Protein AF-A0A847AUP1-F1 (afdb_monomer_lite)

Sequence (184 aa):
MKNIIKKLAAFGLCAVLTINMNVVAYANILDDIIDDTTIIDNTEDVDNTENPDSSEDVNNTESNETNVDDNNVKAEAIVFSDIDDHWAKDWIKDAVNLGFVSGYEGGTFKPDNTITRAEFSTMLNKAMQIDISEKLNFSDVRESDWFYKEIQKSVAAGFFSGYENNTFRPNNPIKREEVSKVVA

Structure (mmCIF, N/CA/C/O backbone):
data_AF-A0A847AUP1-F1
#
_entry.id   AF-A0A847AUP1-F1
#
loop_
_atom_site.group_PDB
_atom_site.id
_atom_site.type_symbol
_atom_site.label_atom_id
_atom_site.label_alt_id
_atom_site.label_comp_id
_atom_site.label_asym_id
_atom_site.label_entity_id
_atom_site.label_seq_id
_atom_site.pdbx_PDB_ins_code
_atom_site.Cartn_x
_atom_site.Cartn_y
_atom_site.Cartn_z
_atom_site.occupancy
_atom_site.B_iso_or_equiv
_atom_site.auth_seq_id
_atom_site.auth_comp_id
_atom_site.auth_asym_id
_atom_site.auth_atom_id
_atom_site.pdbx_PDB_model_num
ATOM 1 N N . MET A 1 1 ? 27.244 8.321 27.895 1.00 48.50 1 MET A N 1
ATOM 2 C CA . MET A 1 1 ? 25.883 7.727 27.881 1.00 48.50 1 MET A CA 1
ATOM 3 C C . MET A 1 1 ? 25.097 7.936 26.578 1.00 48.50 1 MET A C 1
ATOM 5 O O . MET A 1 1 ? 24.381 7.024 26.200 1.00 48.50 1 MET A O 1
ATOM 9 N N . LYS A 1 2 ? 25.257 9.041 25.827 1.00 48.84 2 LYS A N 1
ATOM 10 C CA . LYS A 1 2 ? 24.507 9.285 24.568 1.00 48.84 2 LYS A CA 1
ATOM 11 C C . LYS A 1 2 ? 24.874 8.388 23.361 1.00 48.84 2 LYS A C 1
ATOM 13 O O . LYS A 1 2 ? 24.127 8.357 22.392 1.00 48.84 2 LYS A O 1
ATOM 18 N N . ASN A 1 3 ? 25.970 7.625 23.428 1.00 41.06 3 ASN A N 1
ATOM 19 C CA . ASN A 1 3 ? 26.441 6.785 22.312 1.00 41.06 3 ASN A CA 1
ATOM 20 C C . ASN A 1 3 ? 26.055 5.298 22.431 1.00 41.06 3 ASN A C 1
ATOM 22 O O . ASN A 1 3 ? 26.195 4.561 21.464 1.00 41.06 3 ASN A O 1
ATOM 26 N N . ILE A 1 4 ? 25.551 4.858 23.590 1.00 47.00 4 ILE A N 1
ATOM 27 C CA . ILE A 1 4 ? 25.112 3.464 23.803 1.00 47.00 4 ILE A CA 1
ATOM 28 C C . ILE A 1 4 ? 23.664 3.284 23.322 1.00 47.00 4 ILE A C 1
ATOM 30 O O . ILE A 1 4 ? 23.335 2.272 22.716 1.00 47.00 4 ILE A O 1
ATOM 34 N N . ILE A 1 5 ? 22.835 4.324 23.458 1.00 48.72 5 ILE A N 1
ATOM 35 C CA . ILE A 1 5 ? 21.438 4.318 22.998 1.00 48.72 5 ILE A CA 1
ATOM 36 C C . ILE A 1 5 ? 21.352 4.339 21.458 1.00 48.72 5 ILE A C 1
ATOM 38 O O . ILE A 1 5 ? 20.501 3.668 20.887 1.00 48.72 5 ILE A O 1
ATOM 42 N N . LYS A 1 6 ? 22.294 4.997 20.761 1.00 43.00 6 LYS A N 1
ATOM 43 C CA . LYS A 1 6 ? 22.367 4.961 19.284 1.00 43.00 6 LYS A CA 1
ATOM 44 C C . LYS A 1 6 ? 22.759 3.590 18.720 1.00 43.00 6 LYS A C 1
ATOM 46 O O . LYS A 1 6 ? 22.351 3.259 17.615 1.00 43.00 6 LYS A O 1
ATOM 51 N N . LYS A 1 7 ? 23.523 2.785 19.468 1.00 42.22 7 LYS A N 1
ATOM 52 C CA . LYS A 1 7 ? 23.841 1.407 19.061 1.00 42.22 7 LYS A CA 1
ATOM 53 C C . LYS A 1 7 ? 22.664 0.459 19.295 1.00 42.22 7 LYS A C 1
ATOM 55 O O . LYS A 1 7 ? 22.497 -0.476 18.529 1.00 42.22 7 LYS A O 1
ATOM 60 N N . LEU A 1 8 ? 21.807 0.727 20.280 1.00 31.70 8 LEU A N 1
ATOM 61 C CA . LEU A 1 8 ? 20.658 -0.133 20.565 1.00 31.70 8 LEU A CA 1
ATOM 62 C C . LEU A 1 8 ? 19.554 -0.042 19.490 1.00 31.70 8 LEU A C 1
ATOM 64 O O . LEU A 1 8 ? 18.909 -1.046 19.215 1.00 31.70 8 LEU A O 1
ATOM 68 N N . ALA A 1 9 ? 19.411 1.101 18.806 1.00 41.84 9 ALA A N 1
ATOM 69 C CA . ALA A 1 9 ? 18.514 1.232 17.649 1.00 41.84 9 ALA A CA 1
ATOM 70 C C . ALA A 1 9 ? 19.020 0.467 16.405 1.00 41.84 9 ALA A C 1
ATOM 72 O O . ALA A 1 9 ? 18.236 -0.157 15.702 1.00 41.84 9 ALA A O 1
ATOM 73 N N . ALA A 1 10 ? 20.339 0.425 16.180 1.00 42.22 10 ALA A N 1
ATOM 74 C CA . ALA A 1 10 ? 20.930 -0.310 15.054 1.00 42.22 10 ALA A CA 1
ATOM 75 C C . ALA A 1 10 ? 20.939 -1.841 15.251 1.00 42.22 10 ALA A C 1
ATOM 77 O O . ALA A 1 10 ? 20.949 -2.586 14.276 1.00 42.22 10 ALA A O 1
ATOM 78 N N . PHE A 1 11 ? 20.920 -2.324 16.499 1.00 44.00 11 PHE A N 1
ATOM 79 C CA . PHE A 1 11 ? 20.853 -3.760 16.805 1.00 44.00 11 PHE A CA 1
ATOM 80 C C . PHE A 1 11 ? 19.417 -4.280 17.004 1.00 44.00 11 PHE A C 1
ATOM 82 O O . PHE A 1 11 ? 19.173 -5.464 16.779 1.00 44.00 11 PHE A O 1
ATOM 89 N N . GLY A 1 12 ? 18.457 -3.413 17.353 1.00 39.78 12 GLY A N 1
ATOM 90 C CA . GLY A 1 12 ? 17.038 -3.773 17.494 1.00 39.78 12 GLY A CA 1
ATOM 91 C C . GLY A 1 12 ? 16.326 -4.093 16.174 1.00 39.78 12 GLY A C 1
ATOM 92 O O . GLY A 1 12 ? 15.388 -4.881 16.178 1.00 39.78 12 GLY A O 1
ATOM 93 N N . LEU A 1 13 ? 16.806 -3.559 15.045 1.00 41.50 13 LEU A N 1
ATOM 94 C CA . LEU A 1 13 ? 16.273 -3.867 13.711 1.00 41.50 13 LEU A CA 1
ATOM 95 C C . LEU A 1 13 ? 16.888 -5.146 13.101 1.00 41.50 13 LEU A C 1
ATOM 97 O O . LEU A 1 13 ? 16.290 -5.773 12.236 1.00 41.50 13 LEU A O 1
ATOM 101 N N . CYS A 1 14 ? 18.066 -5.572 13.573 1.00 41.69 14 CYS A N 1
ATOM 102 C CA . CYS A 1 14 ? 18.800 -6.710 13.006 1.00 41.69 14 CYS A CA 1
ATOM 103 C C . CYS A 1 14 ? 18.406 -8.062 13.641 1.00 41.69 14 CYS A C 1
ATOM 105 O O . CYS A 1 14 ? 18.417 -9.096 12.978 1.00 41.69 14 CYS A O 1
ATOM 107 N N . ALA A 1 15 ? 17.999 -8.077 14.916 1.00 42.41 15 ALA A N 1
ATOM 108 C CA . ALA A 1 15 ? 17.675 -9.324 15.617 1.00 42.41 15 ALA A CA 1
ATOM 109 C C . ALA A 1 15 ? 16.272 -9.890 15.308 1.00 42.41 15 ALA A C 1
ATOM 111 O O . ALA A 1 15 ? 16.059 -11.087 15.468 1.00 42.41 15 ALA A O 1
ATOM 112 N N . VAL A 1 16 ? 15.323 -9.075 14.829 1.00 42.94 16 VAL A N 1
ATOM 113 C CA . VAL A 1 16 ? 13.968 -9.560 14.481 1.00 42.94 16 VAL A CA 1
ATOM 114 C C . VAL A 1 16 ? 13.960 -10.338 13.152 1.00 42.94 16 VAL A C 1
ATOM 116 O O . VAL A 1 16 ? 13.085 -11.165 12.929 1.00 42.94 16 VAL A O 1
ATOM 119 N N . LEU A 1 17 ? 14.994 -10.182 12.317 1.00 42.41 17 LEU A N 1
ATOM 120 C CA . LEU A 1 17 ? 15.158 -10.906 11.046 1.00 42.41 17 LEU A CA 1
ATOM 121 C C . LEU A 1 17 ? 15.840 -12.283 11.170 1.00 42.41 17 LEU A C 1
ATOM 123 O O . LEU A 1 17 ? 16.010 -12.963 10.163 1.00 42.41 17 LEU A O 1
ATOM 127 N N . THR A 1 18 ? 16.236 -12.732 12.369 1.00 43.97 18 THR A N 1
ATOM 128 C CA . THR A 1 18 ? 16.977 -14.006 12.533 1.00 43.97 18 THR A CA 1
ATOM 129 C C . THR A 1 18 ? 16.173 -15.160 13.125 1.00 43.97 18 THR A C 1
ATOM 131 O O . THR A 1 18 ? 16.723 -16.240 13.328 1.00 43.97 18 THR A O 1
ATOM 134 N N . ILE A 1 19 ? 14.866 -15.003 13.343 1.00 56.44 19 ILE A N 1
ATOM 135 C CA . ILE A 1 19 ? 14.022 -16.095 13.844 1.00 56.44 19 ILE A CA 1
ATOM 136 C C . ILE A 1 19 ? 12.809 -16.252 12.930 1.00 56.44 19 ILE A C 1
ATOM 138 O O . ILE A 1 19 ? 11.725 -15.832 13.305 1.00 56.44 19 ILE A O 1
ATOM 142 N N . ASN A 1 20 ? 13.020 -16.789 11.718 1.00 54.03 20 ASN A N 1
ATOM 143 C CA . ASN A 1 20 ? 12.274 -17.946 11.174 1.00 54.03 20 ASN A CA 1
ATOM 144 C C . ASN A 1 20 ? 12.637 -18.322 9.713 1.00 54.03 20 ASN A C 1
ATOM 146 O O . ASN A 1 20 ? 11.784 -18.800 8.968 1.00 54.03 20 ASN A O 1
ATOM 150 N N . MET A 1 21 ? 13.880 -18.137 9.252 1.00 50.38 21 MET A N 1
ATOM 151 C CA . MET A 1 21 ? 14.281 -18.694 7.950 1.00 50.38 21 MET A CA 1
ATOM 152 C C . MET A 1 21 ? 14.788 -20.121 8.133 1.00 50.38 21 MET A C 1
ATOM 154 O O . MET A 1 21 ? 15.880 -20.369 8.640 1.00 50.38 21 MET A O 1
ATOM 158 N N . ASN A 1 22 ? 13.939 -21.064 7.733 1.00 48.75 22 ASN A N 1
ATOM 159 C CA . ASN A 1 22 ? 14.259 -22.470 7.560 1.00 48.75 22 ASN A CA 1
ATOM 160 C C . ASN A 1 22 ? 15.451 -22.603 6.590 1.00 48.75 22 ASN A C 1
ATOM 162 O O . ASN A 1 22 ? 15.297 -22.502 5.375 1.00 48.75 22 ASN A O 1
ATOM 166 N N . VAL A 1 23 ? 16.645 -22.814 7.148 1.00 49.25 23 VAL A N 1
ATOM 167 C CA . VAL A 1 23 ? 17.933 -22.937 6.435 1.00 49.25 23 VAL A CA 1
ATOM 168 C C . VAL A 1 23 ? 17.933 -24.057 5.382 1.00 49.25 23 VAL A C 1
ATOM 170 O O . VAL A 1 23 ? 18.755 -24.049 4.472 1.00 49.25 23 VAL A O 1
ATOM 173 N N . VAL A 1 24 ? 16.985 -24.994 5.438 1.00 48.25 24 VAL A N 1
ATOM 174 C CA . VAL A 1 24 ? 16.960 -26.166 4.551 1.00 48.25 24 VAL A CA 1
ATOM 175 C C . VAL A 1 24 ? 16.563 -25.818 3.106 1.00 48.25 24 VAL A C 1
ATOM 177 O O . VAL A 1 24 ? 16.945 -26.537 2.190 1.00 48.25 24 VAL A O 1
ATOM 180 N N . ALA A 1 25 ? 15.857 -24.706 2.861 1.00 49.97 25 ALA A N 1
ATOM 181 C CA . ALA A 1 25 ? 15.371 -24.379 1.513 1.00 49.97 25 ALA A CA 1
ATOM 182 C C . ALA A 1 25 ? 16.427 -23.726 0.596 1.00 49.97 25 ALA A C 1
ATOM 184 O O . ALA A 1 25 ? 16.334 -23.855 -0.619 1.00 49.97 25 ALA A O 1
ATOM 185 N N . TYR A 1 26 ? 17.442 -23.056 1.156 1.00 47.47 26 TYR A N 1
ATOM 186 C CA . TYR A 1 26 ? 18.455 -22.336 0.367 1.00 47.47 26 TYR A CA 1
ATOM 187 C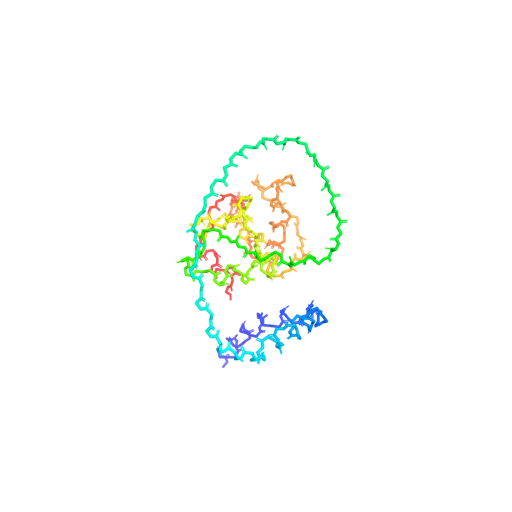 C . TYR A 1 26 ? 19.689 -23.176 0.011 1.00 47.47 26 TYR A C 1
ATOM 189 O O . TYR A 1 26 ? 20.436 -22.797 -0.887 1.00 47.47 26 TYR A O 1
ATOM 197 N N . ALA A 1 27 ? 19.911 -24.314 0.677 1.00 48.28 27 ALA A N 1
ATOM 198 C CA . ALA A 1 27 ? 21.069 -25.164 0.395 1.00 48.28 27 ALA A CA 1
ATOM 199 C C . ALA A 1 27 ? 20.963 -25.893 -0.960 1.00 48.28 27 ALA A C 1
ATOM 201 O O . ALA A 1 27 ? 21.980 -26.130 -1.596 1.00 48.28 27 ALA A O 1
ATOM 202 N N . ASN A 1 28 ? 19.750 -26.171 -1.448 1.00 52.19 28 ASN A N 1
ATOM 203 C CA . ASN A 1 28 ? 19.549 -27.009 -2.639 1.00 52.19 28 ASN A CA 1
ATOM 204 C C . ASN A 1 28 ? 19.533 -26.238 -3.971 1.00 52.19 28 ASN A C 1
ATOM 206 O O . ASN A 1 28 ? 19.200 -26.817 -4.995 1.00 52.19 28 ASN A O 1
ATOM 210 N N . ILE A 1 29 ? 19.846 -24.940 -3.967 1.00 52.03 29 ILE A N 1
ATOM 211 C CA . ILE A 1 29 ? 19.880 -24.112 -5.189 1.00 52.03 29 ILE A CA 1
ATOM 212 C C . ILE A 1 29 ? 21.324 -23.730 -5.563 1.00 52.03 29 ILE A C 1
ATOM 214 O O . ILE A 1 29 ? 21.580 -23.313 -6.688 1.00 52.03 29 ILE A O 1
ATOM 218 N N . LEU A 1 30 ? 22.291 -23.900 -4.652 1.00 41.59 30 LEU A N 1
ATOM 219 C CA . LEU A 1 30 ? 23.694 -23.570 -4.927 1.00 41.59 30 LEU A CA 1
ATOM 220 C C . LEU A 1 30 ? 24.501 -24.703 -5.575 1.00 41.59 30 LEU A C 1
ATOM 222 O O . LEU A 1 30 ? 25.507 -24.398 -6.212 1.00 41.59 30 LEU A O 1
ATOM 226 N N . ASP A 1 31 ? 24.073 -25.963 -5.465 1.00 48.62 31 ASP A N 1
ATOM 227 C CA . ASP A 1 31 ? 24.814 -27.086 -6.061 1.00 48.62 31 ASP A CA 1
ATOM 228 C C . ASP A 1 31 ? 24.597 -27.205 -7.587 1.00 48.62 31 ASP A C 1
ATOM 230 O O . ASP A 1 31 ? 25.465 -27.727 -8.280 1.00 48.62 31 ASP A O 1
ATOM 234 N N . ASP A 1 32 ? 23.519 -26.630 -8.138 1.00 48.66 32 ASP A N 1
ATOM 235 C CA . ASP A 1 32 ? 23.195 -26.693 -9.579 1.00 48.66 32 ASP A CA 1
ATOM 236 C C . ASP A 1 32 ? 23.861 -25.589 -10.432 1.00 48.66 32 ASP A C 1
ATOM 238 O O . ASP A 1 32 ? 23.741 -25.587 -11.656 1.00 48.66 32 ASP A O 1
ATOM 242 N N . ILE A 1 33 ? 24.566 -24.628 -9.821 1.00 44.78 33 ILE A N 1
ATOM 243 C CA . ILE A 1 33 ? 25.142 -23.463 -10.531 1.00 44.78 33 ILE A CA 1
ATOM 244 C C . ILE A 1 33 ? 26.645 -23.646 -10.851 1.00 44.78 33 ILE A C 1
ATOM 246 O O . ILE A 1 33 ? 27.217 -22.849 -11.593 1.00 44.78 33 ILE A O 1
ATOM 250 N N . ILE A 1 34 ? 27.305 -24.705 -10.358 1.00 40.06 34 ILE A N 1
ATOM 251 C CA . ILE A 1 34 ? 28.768 -24.902 -10.490 1.00 40.06 34 ILE A CA 1
ATOM 252 C C . ILE A 1 34 ? 29.146 -26.167 -11.292 1.00 40.06 34 ILE A C 1
ATOM 254 O O . ILE A 1 34 ? 30.148 -26.801 -10.978 1.00 40.06 34 ILE A O 1
ATOM 258 N N . ASP A 1 35 ? 28.406 -26.537 -12.346 1.00 44.34 35 ASP A N 1
ATOM 259 C CA . ASP A 1 35 ? 28.845 -27.631 -13.249 1.00 44.34 35 ASP A CA 1
ATOM 260 C C . ASP A 1 35 ? 28.967 -27.254 -14.741 1.00 44.34 35 ASP A C 1
ATOM 262 O O . ASP A 1 35 ? 29.441 -28.050 -15.544 1.00 44.34 35 ASP A O 1
ATOM 266 N N . ASP A 1 36 ? 28.662 -26.013 -15.143 1.00 49.97 36 ASP A N 1
ATOM 267 C CA . ASP A 1 36 ? 28.722 -25.609 -16.567 1.00 49.97 36 ASP A CA 1
ATOM 268 C C . ASP A 1 36 ? 30.011 -24.853 -16.956 1.00 49.97 36 ASP A C 1
ATOM 270 O O . ASP A 1 36 ? 30.015 -23.922 -17.759 1.00 49.97 36 ASP A O 1
ATOM 274 N N . THR A 1 37 ? 31.150 -25.213 -16.352 1.00 48.41 37 THR A N 1
ATOM 275 C CA . THR A 1 37 ? 32.470 -24.667 -16.741 1.00 48.41 37 THR A CA 1
ATOM 276 C C . THR A 1 37 ? 33.505 -25.755 -17.020 1.00 48.41 37 THR A C 1
ATOM 278 O O . THR A 1 37 ? 34.677 -25.628 -16.664 1.00 48.41 37 THR A O 1
ATOM 281 N N . THR A 1 38 ? 33.101 -26.813 -17.730 1.00 41.53 38 THR A N 1
ATOM 282 C CA . THR A 1 38 ? 34.051 -27.713 -18.399 1.00 41.53 38 THR A CA 1
ATOM 283 C C . THR A 1 38 ? 33.981 -27.566 -19.924 1.00 41.53 38 THR A C 1
ATOM 285 O O . THR A 1 38 ? 33.086 -28.032 -20.613 1.00 41.53 38 THR A O 1
ATOM 288 N N . ILE A 1 39 ? 34.978 -26.832 -20.415 1.00 40.59 39 ILE A N 1
ATOM 289 C CA . ILE A 1 39 ? 35.530 -26.737 -21.771 1.00 40.59 39 ILE A CA 1
ATOM 290 C C . ILE A 1 39 ? 35.180 -27.912 -22.716 1.00 40.59 39 ILE A C 1
ATOM 292 O O . ILE A 1 39 ? 35.598 -29.042 -22.474 1.00 40.59 39 ILE A O 1
ATOM 296 N N . ILE A 1 40 ? 34.605 -27.596 -23.884 1.00 42.62 40 ILE A N 1
ATOM 297 C CA . ILE A 1 40 ? 34.931 -28.270 -25.153 1.00 42.62 40 ILE A CA 1
ATOM 298 C C . ILE A 1 40 ? 35.362 -27.220 -26.184 1.00 42.62 40 ILE A C 1
ATOM 300 O O . ILE A 1 40 ? 34.554 -26.573 -26.844 1.00 42.62 40 ILE A O 1
ATOM 304 N N . ASP A 1 41 ? 36.678 -27.045 -26.269 1.00 44.66 41 ASP A N 1
ATOM 305 C CA . ASP A 1 41 ? 37.369 -26.551 -27.454 1.00 44.66 41 ASP A CA 1
ATOM 306 C C . ASP A 1 41 ? 37.273 -27.643 -28.526 1.00 44.66 41 ASP A C 1
ATOM 308 O O . ASP A 1 41 ? 37.627 -28.787 -28.249 1.00 44.66 41 ASP A O 1
ATOM 312 N N . ASN A 1 42 ? 36.740 -27.307 -29.700 1.00 42.94 42 ASN A N 1
ATOM 313 C CA . ASN A 1 42 ? 36.959 -28.034 -30.948 1.00 42.94 42 ASN A CA 1
ATOM 314 C C . ASN A 1 42 ? 36.671 -27.080 -32.110 1.00 42.94 42 ASN A C 1
ATOM 316 O O . ASN A 1 42 ? 35.539 -26.891 -32.555 1.00 42.94 42 ASN A O 1
ATOM 320 N N . THR A 1 43 ? 37.749 -26.460 -32.567 1.00 48.28 43 THR A N 1
ATOM 321 C CA . THR A 1 43 ? 37.892 -25.880 -33.896 1.00 48.28 43 THR A CA 1
ATOM 322 C C . THR A 1 43 ? 38.046 -27.015 -34.905 1.00 48.28 43 THR A C 1
ATOM 324 O O . THR A 1 43 ? 39.078 -27.668 -34.898 1.00 48.28 43 THR A O 1
ATOM 327 N N . GLU A 1 44 ? 37.069 -27.229 -35.789 1.00 45.03 44 GLU A N 1
ATOM 328 C CA . GLU A 1 44 ? 37.323 -27.817 -37.111 1.00 45.03 44 GLU A CA 1
ATOM 329 C C . GLU A 1 44 ? 36.391 -27.200 -38.160 1.00 45.03 44 GLU A C 1
ATOM 331 O O . GLU A 1 44 ? 35.174 -27.097 -37.991 1.00 45.03 44 GLU A O 1
ATOM 336 N N . ASP A 1 45 ? 37.032 -26.758 -39.235 1.00 47.28 45 ASP A N 1
ATOM 337 C CA . ASP A 1 45 ? 36.473 -26.189 -40.447 1.00 47.28 45 ASP A CA 1
ATOM 338 C C . ASP A 1 45 ? 35.591 -27.196 -41.199 1.00 47.28 45 ASP A C 1
ATOM 340 O O . ASP A 1 45 ? 36.055 -28.284 -41.537 1.00 47.28 45 ASP A O 1
ATOM 344 N N . VAL A 1 46 ? 34.373 -26.802 -41.585 1.00 50.69 46 VAL A N 1
ATOM 345 C CA . VAL A 1 46 ? 33.694 -27.387 -42.754 1.00 50.69 46 VAL A CA 1
ATOM 346 C C . VAL A 1 46 ? 32.971 -26.281 -43.519 1.00 50.69 46 VAL A C 1
ATOM 348 O O . VAL A 1 46 ? 31.877 -25.845 -43.167 1.00 50.69 46 VAL A O 1
ATOM 351 N N . ASP A 1 47 ? 33.631 -25.835 -44.584 1.00 45.41 47 ASP A N 1
ATOM 352 C CA . ASP A 1 47 ? 33.023 -25.175 -45.733 1.00 45.41 47 ASP A CA 1
ATOM 353 C C . ASP A 1 47 ? 32.029 -26.141 -46.393 1.00 45.41 47 ASP A C 1
ATOM 355 O O . ASP A 1 47 ? 32.388 -27.273 -46.724 1.00 45.41 47 ASP A O 1
ATOM 359 N N . ASN A 1 48 ? 30.781 -25.707 -46.566 1.00 45.91 48 ASN A N 1
ATOM 360 C CA . ASN A 1 48 ? 29.963 -26.198 -47.665 1.00 45.91 48 ASN A CA 1
ATOM 361 C C . ASN A 1 48 ? 28.832 -25.217 -47.981 1.00 45.91 48 ASN A C 1
ATOM 363 O O . ASN A 1 48 ? 27.773 -25.175 -47.351 1.00 45.91 48 ASN A O 1
ATOM 367 N N . THR A 1 49 ? 29.093 -24.429 -49.014 1.00 45.59 49 THR A N 1
ATOM 368 C CA . THR A 1 49 ? 28.098 -23.862 -49.914 1.00 45.59 49 THR A CA 1
ATOM 369 C C . THR A 1 49 ? 27.226 -24.960 -50.527 1.00 45.59 49 THR A C 1
ATOM 371 O O . THR A 1 49 ? 27.779 -25.900 -51.084 1.00 45.59 49 THR A O 1
ATOM 374 N N . GLU A 1 50 ? 25.899 -24.805 -50.490 1.00 42.09 50 GLU A N 1
ATOM 375 C CA . GLU A 1 50 ? 24.995 -24.953 -51.649 1.00 42.09 50 GLU A CA 1
ATOM 376 C C . GLU A 1 50 ? 23.515 -24.764 -51.244 1.00 42.09 50 GLU A C 1
ATOM 378 O O . GLU A 1 50 ? 22.956 -25.469 -50.412 1.00 42.09 50 GLU A O 1
ATOM 383 N N . ASN A 1 51 ? 22.887 -23.779 -51.881 1.00 41.00 51 ASN A N 1
ATOM 384 C CA . ASN A 1 51 ? 21.458 -23.672 -52.203 1.00 41.00 51 ASN A CA 1
ATOM 385 C C . ASN A 1 51 ? 21.451 -23.686 -53.755 1.00 41.00 51 ASN A C 1
ATOM 387 O O . ASN A 1 51 ? 22.386 -23.070 -54.288 1.00 41.00 51 ASN A O 1
ATOM 391 N N . PRO A 1 52 ? 20.496 -24.272 -54.523 1.00 49.75 52 PRO A N 1
ATOM 392 C CA . PRO A 1 52 ? 19.057 -24.038 -54.346 1.00 49.75 52 PRO A CA 1
ATOM 393 C C . PRO A 1 52 ? 18.056 -25.126 -54.819 1.00 49.75 52 PRO A C 1
ATOM 395 O O . PRO A 1 52 ? 18.395 -26.050 -55.547 1.00 49.75 52 PRO A O 1
ATOM 398 N N . ASP A 1 53 ? 16.781 -24.891 -54.477 1.00 34.66 53 ASP A N 1
ATOM 399 C CA . ASP A 1 53 ? 15.621 -24.842 -55.403 1.00 34.66 53 ASP A CA 1
ATOM 400 C C . ASP A 1 53 ? 14.415 -25.778 -55.131 1.00 34.66 53 ASP A C 1
ATOM 402 O O . ASP A 1 53 ? 14.549 -26.988 -54.968 1.00 34.66 53 ASP A O 1
ATOM 406 N N . SER A 1 54 ? 13.228 -25.159 -55.256 1.00 35.72 54 SER A N 1
ATOM 407 C CA . SER A 1 54 ? 11.874 -25.706 -55.491 1.00 35.72 54 SER A CA 1
ATOM 408 C C . SER A 1 54 ? 11.226 -26.552 -54.378 1.00 35.72 54 SER A C 1
ATOM 410 O O . SER A 1 54 ? 11.899 -27.292 -53.681 1.00 35.72 54 SER A O 1
ATOM 412 N N . SER A 1 55 ? 9.913 -26.593 -54.143 1.00 41.91 55 SER A N 1
ATOM 413 C CA . SER A 1 55 ? 8.715 -25.814 -54.487 1.00 41.91 55 SER A CA 1
ATOM 414 C C . SER A 1 55 ? 7.525 -26.536 -53.807 1.00 41.91 55 SER A C 1
ATOM 416 O O . SER A 1 55 ? 7.623 -27.731 -53.550 1.00 41.91 55 SER A O 1
ATOM 418 N N . GLU A 1 56 ? 6.399 -25.834 -53.637 1.00 41.66 56 GLU A N 1
ATOM 419 C CA . GLU A 1 56 ? 5.022 -26.355 -53.443 1.00 41.66 56 GLU A CA 1
ATOM 420 C C . GLU A 1 56 ? 4.535 -26.756 -52.028 1.00 41.66 56 GLU A C 1
ATOM 422 O O . GLU A 1 56 ? 4.903 -27.775 -51.455 1.00 41.66 56 GLU A O 1
ATOM 427 N N . ASP A 1 57 ? 3.656 -25.882 -51.512 1.00 41.16 57 ASP A N 1
ATOM 428 C CA . ASP A 1 57 ? 2.320 -26.097 -50.925 1.00 41.16 57 ASP A CA 1
ATOM 429 C C . ASP A 1 57 ? 1.998 -27.372 -50.116 1.00 41.16 57 ASP A C 1
ATOM 431 O O . ASP A 1 57 ? 2.140 -28.497 -50.580 1.00 41.16 57 ASP A O 1
ATOM 435 N N . VAL A 1 58 ? 1.355 -27.182 -48.953 1.00 47.16 58 VAL A N 1
ATOM 436 C CA . VAL A 1 58 ? -0.071 -27.514 -48.703 1.00 47.16 58 VAL A CA 1
ATOM 437 C C . VAL A 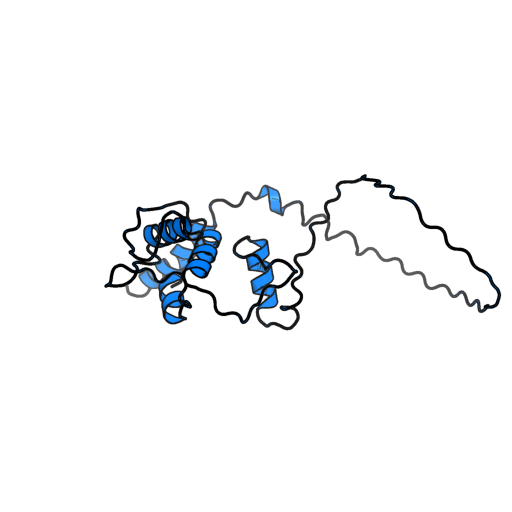1 58 ? -0.389 -27.377 -47.201 1.00 47.16 58 VAL A C 1
ATOM 439 O O . VAL A 1 58 ? 0.300 -27.900 -46.330 1.00 47.16 58 VAL A O 1
ATOM 442 N N . ASN A 1 59 ? -1.482 -26.664 -46.917 1.00 39.91 59 ASN A N 1
ATOM 443 C CA . ASN A 1 59 ? -2.111 -26.507 -45.605 1.00 39.91 59 ASN A CA 1
ATOM 444 C C . ASN A 1 59 ? -2.471 -27.850 -44.948 1.00 39.91 59 ASN A C 1
ATOM 446 O O . ASN A 1 59 ? -3.102 -28.685 -45.595 1.00 39.91 59 ASN A O 1
ATOM 450 N N . ASN A 1 60 ? -2.270 -27.978 -43.632 1.00 38.75 60 ASN A N 1
ATOM 451 C CA . ASN A 1 60 ? -3.182 -28.784 -42.822 1.00 38.75 60 ASN A CA 1
ATOM 452 C C . ASN A 1 60 ? -3.401 -28.174 -41.429 1.00 38.75 60 ASN A C 1
ATOM 454 O O . ASN A 1 60 ? -2.458 -27.887 -40.697 1.00 38.75 60 ASN A O 1
ATOM 458 N N . THR A 1 61 ? -4.675 -27.945 -41.116 1.00 41.59 61 THR A N 1
ATOM 459 C CA . THR A 1 61 ? -5.209 -27.623 -39.786 1.00 41.59 61 THR A CA 1
ATOM 460 C C . THR A 1 61 ? -5.648 -28.933 -39.128 1.00 41.59 61 THR A C 1
ATOM 462 O O . THR A 1 61 ? -5.987 -29.864 -39.846 1.00 41.59 61 THR A O 1
ATOM 465 N N . GLU A 1 62 ? -5.723 -28.936 -37.793 1.00 35.12 62 GLU A N 1
ATOM 466 C CA . GLU A 1 62 ? -6.039 -30.053 -36.876 1.00 35.12 62 GLU A CA 1
ATOM 467 C C . GLU A 1 62 ? -4.765 -30.795 -36.438 1.00 35.12 62 GLU A C 1
ATOM 469 O O . GLU A 1 62 ? -3.942 -31.169 -37.258 1.00 35.12 62 GLU A O 1
ATOM 474 N N . SER A 1 63 ? -4.467 -30.982 -35.155 1.00 37.69 63 SER A N 1
ATOM 475 C CA . SER A 1 63 ? -5.330 -31.106 -33.980 1.00 37.69 63 SER A CA 1
ATOM 476 C C . SER A 1 63 ? -4.513 -30.881 -32.701 1.00 37.69 63 SER A C 1
ATOM 478 O O . SER A 1 63 ? -3.319 -31.160 -32.654 1.00 37.69 63 SER A O 1
ATOM 480 N N . ASN A 1 64 ? -5.194 -30.400 -31.658 1.00 42.22 64 ASN A N 1
ATOM 481 C CA . ASN A 1 64 ? -4.754 -30.438 -30.263 1.00 42.22 64 ASN A CA 1
ATOM 482 C C . ASN A 1 64 ? -4.169 -31.813 -29.895 1.00 42.22 64 ASN A C 1
ATOM 484 O O . ASN A 1 64 ? -4.909 -32.795 -29.883 1.00 42.22 64 ASN A O 1
ATOM 488 N N . GLU A 1 65 ? -2.912 -31.844 -29.463 1.00 39.84 65 GLU A N 1
ATOM 489 C CA . GLU A 1 65 ? -2.397 -32.885 -28.575 1.00 39.84 65 GLU A CA 1
ATOM 490 C C . GLU A 1 65 ? -1.685 -32.219 -27.397 1.00 39.84 65 GLU A C 1
ATOM 492 O O . GLU A 1 65 ? -0.557 -31.739 -27.480 1.00 39.84 65 GLU A O 1
ATOM 497 N N . THR A 1 66 ? -2.395 -32.164 -26.273 1.00 45.00 66 THR A N 1
ATOM 498 C CA . THR A 1 66 ? -1.819 -31.965 -24.946 1.00 45.00 66 THR A CA 1
ATOM 499 C C . THR A 1 66 ? -0.997 -33.196 -24.582 1.00 45.00 66 THR A C 1
ATOM 501 O O . THR A 1 66 ? -1.565 -34.190 -24.131 1.00 45.00 66 THR A O 1
ATOM 504 N N . ASN A 1 67 ? 0.324 -33.118 -24.727 1.00 40.78 67 ASN A N 1
ATOM 505 C CA . ASN A 1 67 ? 1.241 -33.984 -23.992 1.00 40.78 67 ASN A CA 1
ATOM 506 C C . ASN A 1 67 ? 1.765 -33.205 -22.786 1.00 40.78 67 ASN A C 1
ATOM 508 O O . ASN A 1 67 ? 2.691 -32.404 -22.879 1.00 40.78 67 ASN A O 1
ATOM 512 N N . VAL A 1 68 ? 1.083 -33.414 -21.661 1.00 57.88 68 VAL A N 1
ATOM 513 C CA . VAL A 1 68 ? 1.607 -33.130 -20.329 1.00 57.88 68 VAL A CA 1
ATOM 514 C C . VAL A 1 68 ? 2.549 -34.277 -20.002 1.00 57.88 68 VAL A C 1
ATOM 516 O O . VAL A 1 68 ? 2.075 -35.376 -19.726 1.00 57.88 68 VAL A O 1
ATOM 519 N N . ASP A 1 69 ? 3.852 -34.029 -20.026 1.00 53.28 69 ASP A N 1
ATOM 520 C CA . ASP A 1 69 ? 4.759 -34.776 -19.167 1.00 53.28 69 ASP A CA 1
ATOM 521 C C . ASP A 1 69 ? 5.983 -33.939 -18.786 1.00 53.28 69 ASP A C 1
ATOM 523 O O . ASP A 1 69 ? 6.484 -33.136 -19.571 1.00 53.28 69 ASP A O 1
ATOM 527 N N . ASP A 1 70 ? 6.420 -34.187 -17.556 1.00 48.28 70 ASP A N 1
ATOM 528 C CA . ASP A 1 70 ? 7.553 -33.620 -16.819 1.00 48.28 70 ASP A CA 1
ATOM 529 C C . ASP A 1 70 ? 7.368 -32.259 -16.107 1.00 48.28 70 ASP A C 1
ATOM 531 O O . ASP A 1 70 ? 7.603 -31.166 -16.626 1.00 48.28 70 ASP A O 1
ATOM 535 N N . ASN A 1 71 ? 6.982 -32.344 -14.827 1.00 53.56 71 ASN A N 1
ATOM 536 C CA . ASN A 1 71 ? 6.986 -31.243 -13.863 1.00 53.56 71 ASN A CA 1
ATOM 537 C C . ASN A 1 71 ? 8.418 -30.894 -13.415 1.00 53.56 71 ASN A C 1
ATOM 539 O O . ASN A 1 71 ? 8.734 -30.941 -12.224 1.00 53.56 71 ASN A O 1
ATOM 543 N N . ASN A 1 72 ? 9.264 -30.461 -14.345 1.00 49.56 72 ASN A N 1
ATOM 544 C CA . ASN A 1 7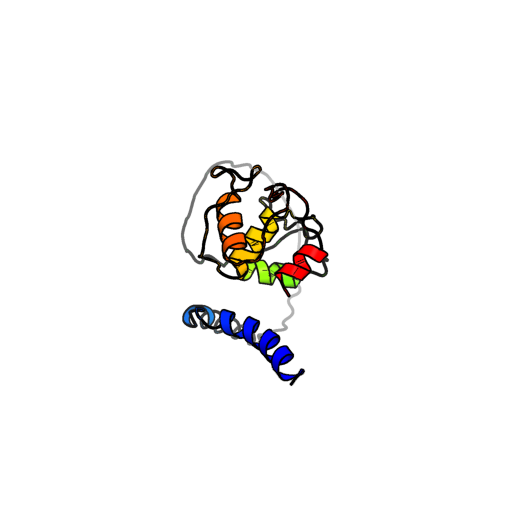2 ? 10.350 -29.550 -14.014 1.00 49.56 72 ASN A CA 1
ATOM 545 C C . ASN A 1 72 ? 9.797 -28.127 -14.137 1.00 49.56 72 ASN A C 1
ATOM 547 O O . ASN A 1 72 ? 9.932 -27.480 -15.177 1.00 49.56 72 ASN A O 1
ATOM 551 N N . VAL A 1 73 ? 9.106 -27.651 -13.093 1.00 43.47 73 VAL A N 1
ATOM 552 C CA . VAL A 1 73 ? 8.716 -26.238 -13.008 1.00 43.47 73 VAL A CA 1
ATOM 553 C C . VAL A 1 73 ? 9.998 -25.447 -12.785 1.00 43.47 73 VAL A C 1
ATOM 555 O O . VAL A 1 73 ? 10.360 -25.112 -11.658 1.00 43.47 73 VAL A O 1
ATOM 558 N N . LYS A 1 74 ? 10.708 -25.181 -13.885 1.00 44.91 74 LYS A N 1
ATOM 559 C CA . LYS A 1 74 ? 11.722 -24.142 -13.984 1.00 44.91 74 LYS A CA 1
ATOM 560 C C . LYS A 1 74 ? 11.076 -22.905 -13.386 1.00 44.91 74 LYS A C 1
ATOM 562 O O . LYS A 1 74 ? 10.127 -22.391 -13.973 1.00 44.91 74 LYS A O 1
ATOM 567 N N . ALA A 1 75 ? 11.525 -22.506 -12.195 1.00 53.47 75 ALA A N 1
ATOM 568 C CA . ALA A 1 75 ? 11.027 -21.317 -11.525 1.00 53.47 75 ALA A CA 1
ATOM 569 C C . ALA A 1 75 ? 11.038 -20.191 -12.559 1.00 53.47 75 ALA A C 1
ATOM 571 O O . ALA A 1 75 ? 12.107 -19.818 -13.053 1.00 53.47 75 ALA A O 1
ATOM 572 N N . GLU A 1 76 ? 9.851 -19.755 -12.985 1.00 63.03 76 GLU A N 1
ATOM 573 C CA . GLU A 1 76 ? 9.760 -18.731 -14.010 1.00 63.03 76 GLU A CA 1
ATOM 574 C C . GLU A 1 76 ? 10.459 -17.504 -13.446 1.00 63.03 76 GLU A C 1
ATOM 576 O O . GLU A 1 76 ? 10.094 -16.987 -12.386 1.00 63.03 76 GLU A O 1
ATOM 581 N N . ALA A 1 77 ? 11.539 -17.098 -14.113 1.00 69.06 77 ALA A N 1
ATOM 582 C CA . ALA A 1 77 ? 12.269 -15.919 -13.708 1.00 69.06 77 ALA A CA 1
ATOM 583 C C . ALA A 1 77 ? 11.273 -14.759 -13.683 1.00 69.06 77 ALA A C 1
ATOM 585 O O . ALA A 1 77 ? 10.584 -14.498 -14.670 1.00 69.06 77 ALA A O 1
ATOM 586 N N . ILE A 1 78 ? 11.180 -14.079 -12.543 1.00 73.25 78 ILE A N 1
ATOM 587 C CA . ILE A 1 78 ? 10.309 -12.920 -12.406 1.00 73.25 78 ILE A CA 1
ATOM 588 C C . ILE A 1 78 ? 10.893 -11.815 -13.285 1.00 73.25 78 ILE A C 1
ATOM 590 O O . ILE A 1 78 ? 11.929 -11.223 -12.967 1.00 73.25 78 ILE A O 1
ATOM 594 N N . VAL A 1 79 ? 10.237 -11.563 -14.414 1.00 86.81 79 VAL A N 1
ATOM 595 C CA . VAL A 1 79 ? 10.630 -10.545 -15.387 1.00 86.81 79 VAL A CA 1
ATOM 596 C C . VAL A 1 79 ? 9.531 -9.494 -15.452 1.00 86.81 79 VAL A C 1
ATOM 598 O O . VAL A 1 79 ? 8.382 -9.807 -15.757 1.00 86.81 79 VAL A O 1
ATOM 601 N N . PHE A 1 80 ? 9.898 -8.243 -15.174 1.00 95.12 80 PHE A N 1
ATOM 602 C CA . PHE A 1 80 ? 9.031 -7.092 -15.405 1.00 95.12 80 PHE A CA 1
ATOM 603 C C . PHE A 1 80 ? 9.559 -6.292 -16.588 1.00 95.12 80 PHE A C 1
ATOM 605 O O . PHE A 1 80 ? 10.737 -5.936 -16.615 1.00 95.12 80 PHE A O 1
ATOM 612 N N . SER A 1 81 ? 8.692 -5.992 -17.552 1.00 94.81 81 SER A N 1
ATOM 613 C CA . SER A 1 81 ? 9.086 -5.321 -18.797 1.00 94.81 81 SER A CA 1
ATOM 614 C C . SER A 1 81 ? 9.477 -3.850 -18.616 1.00 94.81 81 SER A C 1
ATOM 616 O O . SER A 1 81 ? 9.992 -3.231 -19.540 1.00 94.81 81 SER A O 1
ATOM 618 N N . ASP A 1 82 ? 9.181 -3.257 -17.460 1.00 96.19 82 ASP A N 1
ATOM 619 C CA . ASP A 1 82 ? 9.279 -1.821 -17.188 1.00 96.19 82 ASP A CA 1
ATOM 620 C C . ASP A 1 82 ? 10.338 -1.455 -16.136 1.00 96.19 82 ASP A C 1
ATOM 622 O O . ASP A 1 82 ? 10.353 -0.328 -15.643 1.00 96.19 82 ASP A O 1
ATOM 626 N N . ILE A 1 83 ? 11.237 -2.385 -15.795 1.00 96.25 83 ILE A N 1
ATOM 627 C CA . ILE A 1 83 ? 12.315 -2.133 -14.823 1.00 96.25 83 ILE A CA 1
ATOM 628 C C . ILE A 1 83 ? 13.720 -2.285 -15.404 1.00 96.25 83 ILE A C 1
ATOM 630 O O . ILE A 1 83 ? 14.688 -2.131 -14.663 1.00 96.25 83 ILE A O 1
ATOM 634 N N . ASP A 1 84 ? 13.863 -2.615 -16.691 1.00 93.69 84 ASP A N 1
ATOM 635 C CA . ASP A 1 84 ? 15.150 -3.069 -17.224 1.00 93.69 84 ASP A CA 1
ATOM 636 C C . ASP A 1 84 ? 16.272 -2.032 -17.132 1.00 93.69 84 ASP A C 1
ATOM 638 O O . ASP A 1 84 ? 17.388 -2.410 -16.767 1.00 93.69 84 ASP A O 1
ATOM 642 N N . ASP A 1 85 ? 15.938 -0.759 -17.353 1.00 94.44 85 ASP A N 1
ATOM 643 C CA . ASP A 1 85 ? 16.834 0.399 -17.234 1.00 94.44 85 ASP A CA 1
ATOM 644 C C . ASP A 1 85 ? 16.562 1.236 -15.966 1.00 94.44 85 ASP A C 1
ATOM 646 O O . ASP A 1 85 ? 17.056 2.356 -15.815 1.00 94.44 85 ASP A O 1
ATOM 650 N N . HIS A 1 86 ? 15.747 0.727 -15.036 1.00 96.56 86 HIS A N 1
ATOM 651 C CA . HIS A 1 86 ? 15.370 1.460 -13.831 1.00 96.56 86 HIS A CA 1
ATOM 652 C C . HIS A 1 86 ? 16.414 1.261 -12.721 1.00 96.56 86 HIS A C 1
ATOM 654 O O . HIS A 1 86 ? 16.783 0.138 -12.387 1.00 96.56 86 HIS A O 1
ATOM 660 N N . TRP A 1 87 ? 16.857 2.342 -12.069 1.00 97.69 87 TRP A N 1
ATOM 661 C CA . TRP A 1 87 ? 17.897 2.298 -11.021 1.00 97.69 87 TRP A CA 1
ATOM 662 C C . TRP A 1 87 ? 17.558 1.365 -9.842 1.00 97.69 87 TRP A C 1
ATOM 664 O O . TRP A 1 87 ? 18.452 0.875 -9.156 1.00 97.69 87 TRP A O 1
ATOM 674 N N . ALA A 1 88 ? 16.267 1.125 -9.598 1.00 96.38 88 ALA A N 1
ATOM 675 C CA . ALA A 1 88 ? 15.780 0.246 -8.536 1.00 96.38 88 ALA A CA 1
ATOM 676 C C . ALA A 1 88 ? 15.605 -1.223 -8.967 1.00 96.38 88 ALA A C 1
ATOM 678 O O . ALA A 1 88 ? 15.082 -2.003 -8.180 1.00 96.38 88 ALA A O 1
ATOM 679 N N . LYS A 1 89 ? 16.003 -1.613 -10.187 1.00 95.62 89 LYS A N 1
ATOM 680 C CA . LYS A 1 89 ? 15.785 -2.958 -10.751 1.00 95.62 89 LYS A CA 1
ATOM 681 C C . LYS A 1 89 ? 16.134 -4.087 -9.783 1.00 95.62 89 LYS A C 1
ATOM 683 O O . LYS A 1 89 ? 15.292 -4.938 -9.513 1.00 95.62 89 LYS A O 1
ATOM 688 N N . ASP A 1 90 ? 17.351 -4.072 -9.248 1.00 94.94 90 ASP A N 1
ATOM 689 C CA . ASP A 1 90 ? 17.833 -5.147 -8.375 1.00 94.94 90 ASP A CA 1
ATOM 690 C C . ASP A 1 90 ? 17.076 -5.163 -7.040 1.00 94.94 90 ASP A C 1
ATOM 692 O O . ASP A 1 90 ? 16.620 -6.210 -6.595 1.00 94.94 90 ASP A O 1
ATOM 696 N N . TRP A 1 91 ? 16.804 -3.985 -6.474 1.00 95.31 91 TRP A N 1
ATOM 697 C CA . TRP A 1 91 ? 16.009 -3.831 -5.251 1.00 95.31 91 TRP A CA 1
ATOM 698 C C . TRP A 1 91 ? 14.575 -4.344 -5.417 1.00 95.31 91 TRP A C 1
ATOM 700 O O . TRP A 1 91 ? 14.010 -4.940 -4.503 1.00 95.31 91 TRP A O 1
ATOM 710 N N . ILE A 1 92 ? 13.979 -4.113 -6.588 1.00 94.69 92 ILE A N 1
ATOM 711 C CA . ILE A 1 92 ? 12.645 -4.605 -6.935 1.00 94.69 92 ILE A CA 1
ATOM 712 C C . ILE A 1 92 ? 12.664 -6.129 -7.023 1.00 94.69 92 ILE A C 1
ATOM 714 O O . ILE A 1 92 ? 11.804 -6.779 -6.433 1.00 94.69 92 ILE A O 1
ATOM 718 N N . LYS A 1 93 ? 13.655 -6.705 -7.714 1.00 93.75 93 LYS A N 1
ATOM 719 C CA . LYS A 1 93 ? 13.810 -8.161 -7.820 1.00 93.75 93 LYS A CA 1
ATOM 720 C C . LYS A 1 93 ? 13.952 -8.810 -6.448 1.00 93.75 93 LYS A C 1
ATOM 722 O O . LYS A 1 93 ? 13.232 -9.762 -6.162 1.00 93.75 93 LYS A O 1
ATOM 727 N N . ASP A 1 94 ? 14.800 -8.258 -5.585 1.00 93.56 94 ASP A N 1
ATOM 728 C CA . ASP A 1 94 ? 14.980 -8.753 -4.220 1.00 93.56 94 ASP A CA 1
ATOM 729 C C . ASP A 1 94 ? 13.673 -8.690 -3.425 1.00 93.56 94 ASP A C 1
ATOM 731 O O . ASP A 1 94 ? 13.264 -9.677 -2.815 1.00 93.56 94 ASP A O 1
ATOM 735 N N . ALA A 1 95 ? 12.968 -7.558 -3.475 1.00 92.19 95 ALA A N 1
ATOM 736 C CA . ALA A 1 95 ? 11.709 -7.390 -2.758 1.00 92.19 95 ALA A CA 1
ATOM 737 C C . ALA A 1 95 ? 10.614 -8.357 -3.243 1.00 92.19 95 ALA A C 1
ATOM 739 O O . ALA A 1 95 ? 9.804 -8.811 -2.430 1.00 92.19 95 ALA A O 1
ATOM 740 N N . VAL A 1 96 ? 10.577 -8.696 -4.538 1.00 93.31 96 VAL A N 1
ATOM 741 C CA . VAL A 1 96 ? 9.636 -9.699 -5.058 1.00 93.31 96 VAL A CA 1
ATOM 742 C C . VAL A 1 96 ? 10.058 -11.114 -4.669 1.00 93.31 96 VAL A C 1
ATOM 744 O O . VAL A 1 96 ? 9.216 -11.884 -4.215 1.00 93.31 96 VAL A O 1
ATOM 747 N N . ASN A 1 97 ? 11.346 -11.449 -4.773 1.00 90.94 97 ASN A N 1
ATOM 748 C CA . ASN A 1 97 ? 11.868 -12.762 -4.375 1.00 90.94 97 ASN A CA 1
ATOM 749 C C . ASN A 1 97 ? 11.635 -13.048 -2.884 1.00 90.94 97 ASN A C 1
ATOM 751 O O . ASN A 1 97 ? 11.371 -14.183 -2.499 1.00 90.94 97 ASN A O 1
ATOM 755 N N . LEU A 1 98 ? 11.690 -12.009 -2.049 1.00 89.94 98 LEU A N 1
ATOM 756 C CA . LEU A 1 98 ? 11.370 -12.081 -0.623 1.00 89.94 98 LEU A CA 1
ATOM 757 C C . LEU A 1 98 ? 9.854 -12.069 -0.337 1.00 89.94 98 LEU A C 1
ATOM 759 O O . LEU A 1 98 ? 9.441 -12.209 0.813 1.00 89.94 98 LEU A O 1
ATOM 763 N N . GLY A 1 99 ? 9.011 -11.897 -1.359 1.00 89.81 99 GLY A N 1
ATOM 764 C CA . GLY A 1 99 ? 7.552 -11.887 -1.239 1.00 89.81 99 GLY A CA 1
ATOM 765 C C . GLY A 1 99 ? 6.967 -10.603 -0.640 1.00 89.81 99 GLY A C 1
ATOM 766 O O . GLY A 1 99 ? 5.792 -10.574 -0.266 1.00 89.81 99 GLY A O 1
ATOM 767 N N . PHE A 1 100 ? 7.754 -9.530 -0.537 1.00 89.81 100 PHE A N 1
ATOM 768 C CA . PHE A 1 100 ? 7.326 -8.264 0.070 1.00 89.81 100 PHE A CA 1
ATOM 769 C C . PHE A 1 100 ? 6.394 -7.481 -0.854 1.00 89.81 100 PHE A C 1
ATOM 771 O O . PHE A 1 100 ? 5.452 -6.824 -0.405 1.00 89.81 100 PHE A O 1
ATOM 778 N N . VAL A 1 101 ? 6.644 -7.583 -2.157 1.00 92.12 101 VAL A N 1
ATOM 779 C CA . VAL A 1 101 ? 5.886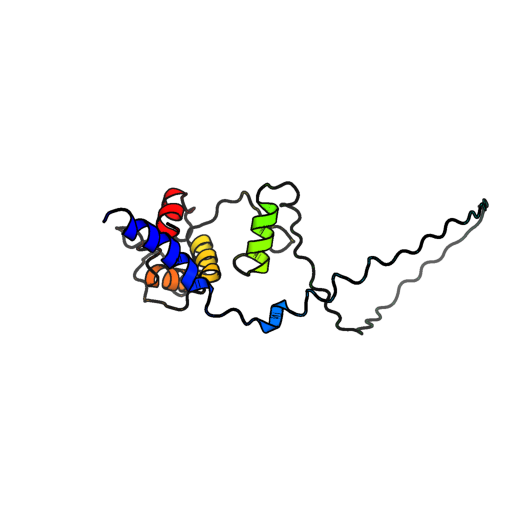 -6.923 -3.220 1.00 92.12 101 VAL A CA 1
ATOM 780 C C . VAL A 1 101 ? 5.601 -7.905 -4.350 1.00 92.12 101 VAL A C 1
ATOM 782 O O . VAL A 1 101 ? 6.238 -8.947 -4.470 1.00 92.12 101 VAL A O 1
ATOM 785 N N . SER A 1 102 ? 4.626 -7.567 -5.182 1.00 91.06 102 SER A N 1
ATOM 786 C CA . SER A 1 102 ? 4.298 -8.288 -6.409 1.00 91.06 102 SER A CA 1
ATOM 787 C C . SER A 1 102 ? 4.042 -7.271 -7.513 1.00 91.06 102 SER A C 1
ATOM 789 O O . SER A 1 102 ? 3.579 -6.166 -7.227 1.00 91.06 102 SER A O 1
ATOM 791 N N . GLY A 1 103 ? 4.324 -7.640 -8.761 1.00 90.44 103 GLY A N 1
ATOM 792 C CA . GLY A 1 103 ? 3.928 -6.821 -9.902 1.00 90.44 103 GLY A CA 1
ATOM 793 C C . GLY A 1 103 ? 2.433 -6.913 -10.199 1.00 90.44 103 GLY A C 1
ATOM 794 O O . GLY A 1 103 ? 1.657 -7.553 -9.485 1.00 90.44 103 GLY A O 1
ATOM 795 N N . TYR A 1 104 ? 2.047 -6.264 -11.286 1.00 89.44 104 TYR A N 1
ATOM 796 C CA . TYR A 1 104 ? 0.693 -6.259 -11.811 1.00 89.44 104 TYR A CA 1
ATOM 797 C C . TYR A 1 104 ? 0.487 -7.388 -12.819 1.00 89.44 104 TYR A C 1
ATOM 799 O O . TYR A 1 104 ? 1.431 -7.891 -13.438 1.00 89.44 104 TYR A O 1
ATOM 807 N N . GLU A 1 105 ? -0.782 -7.725 -13.042 1.00 86.25 105 GLU A N 1
ATOM 808 C CA . GLU A 1 105 ? -1.183 -8.531 -14.191 1.00 86.25 105 GLU A CA 1
ATOM 809 C C . GLU A 1 105 ? -0.630 -7.906 -15.484 1.00 86.25 105 GLU A C 1
ATOM 811 O O . GLU A 1 105 ? -0.684 -6.688 -15.679 1.00 86.25 105 GLU A O 1
ATOM 816 N N . GLY A 1 106 ? -0.050 -8.739 -16.350 1.00 82.75 106 GLY A N 1
ATOM 817 C CA . GLY A 1 106 ? 0.607 -8.290 -17.582 1.00 82.75 106 GLY A CA 1
ATOM 818 C C . GLY A 1 106 ? 2.112 -8.022 -17.470 1.00 82.75 106 GLY A C 1
ATOM 819 O O . GLY A 1 106 ? 2.682 -7.478 -18.409 1.00 82.75 106 GLY A O 1
ATOM 820 N N . GLY A 1 107 ? 2.767 -8.399 -16.364 1.00 90.56 107 GLY A N 1
ATOM 821 C CA . GLY A 1 107 ? 4.237 -8.436 -16.291 1.00 90.56 107 GLY A CA 1
ATOM 822 C C . GLY A 1 107 ? 4.903 -7.067 -16.116 1.00 90.56 107 GLY A C 1
ATOM 823 O O . GLY A 1 107 ? 6.001 -6.846 -16.617 1.00 90.56 107 GLY A O 1
ATOM 824 N N . THR A 1 108 ? 4.251 -6.142 -15.406 1.00 95.50 108 THR A N 1
ATOM 825 C CA . THR A 1 108 ? 4.799 -4.806 -15.089 1.00 95.50 108 THR A CA 1
ATOM 826 C C . THR A 1 108 ? 4.909 -4.597 -13.582 1.00 95.50 108 THR A C 1
ATOM 828 O O . THR A 1 108 ? 4.130 -5.171 -12.820 1.00 95.50 108 THR A O 1
ATOM 831 N N . PHE A 1 109 ? 5.847 -3.762 -13.136 1.00 95.94 109 PHE A N 1
ATOM 832 C CA . PHE A 1 109 ? 6.019 -3.389 -11.727 1.00 95.94 109 PHE A CA 1
ATOM 833 C C . PHE A 1 109 ? 5.591 -1.944 -11.426 1.00 95.94 109 PHE A C 1
ATOM 835 O O . PHE A 1 109 ? 5.153 -1.647 -10.320 1.00 95.94 109 PHE A O 1
ATOM 842 N N . LYS A 1 110 ? 5.669 -1.054 -12.418 1.00 95.94 110 LYS A N 1
ATOM 843 C CA . LYS A 1 110 ? 5.373 0.384 -12.357 1.00 95.94 110 LYS A CA 1
ATOM 844 C C . LYS A 1 110 ? 6.194 1.110 -11.282 1.00 95.94 110 LYS A C 1
ATOM 846 O O . LYS A 1 110 ? 5.619 1.705 -10.370 1.00 95.94 110 LYS A O 1
ATOM 851 N N . PRO A 1 111 ? 7.536 1.087 -11.380 1.00 95.69 111 PRO A N 1
ATOM 852 C CA . PRO A 1 111 ? 8.424 1.551 -10.311 1.00 95.69 111 PRO A CA 1
ATOM 853 C C . PRO A 1 111 ? 8.293 3.046 -9.975 1.00 95.69 111 PRO A C 1
ATOM 855 O O . PRO A 1 111 ? 8.563 3.438 -8.843 1.00 95.69 111 PRO A O 1
ATOM 858 N N . ASP A 1 112 ? 7.843 3.864 -10.929 1.00 96.31 112 ASP A N 1
ATOM 859 C CA . ASP A 1 112 ? 7.652 5.309 -10.751 1.00 96.31 112 ASP A CA 1
ATOM 860 C C . ASP A 1 112 ? 6.252 5.689 -10.239 1.00 96.31 112 ASP A C 1
ATOM 862 O O . ASP A 1 112 ? 5.968 6.866 -9.982 1.00 96.31 112 ASP A O 1
ATOM 866 N N . ASN A 1 113 ? 5.349 4.716 -10.080 1.00 95.44 113 ASN A N 1
ATOM 867 C CA . ASN A 1 113 ? 4.018 5.003 -9.571 1.00 95.44 113 ASN A CA 1
ATOM 868 C C . ASN A 1 113 ? 4.066 5.379 -8.092 1.00 95.44 113 ASN A C 1
ATOM 870 O O . ASN A 1 113 ? 4.713 4.748 -7.258 1.00 95.44 113 ASN A O 1
ATOM 874 N N . THR A 1 114 ? 3.291 6.404 -7.748 1.00 96.00 114 THR A N 1
ATOM 875 C CA . THR A 1 114 ? 3.055 6.735 -6.348 1.00 96.00 114 THR A CA 1
ATOM 876 C C . THR A 1 114 ? 2.135 5.694 -5.725 1.00 96.00 114 THR A C 1
ATOM 878 O O . THR A 1 114 ? 1.061 5.426 -6.258 1.00 96.00 114 THR A O 1
ATOM 881 N N . ILE A 1 115 ? 2.539 5.164 -4.574 1.00 96.19 115 ILE A N 1
ATOM 882 C CA . ILE A 1 115 ? 1.736 4.219 -3.798 1.00 96.19 115 ILE A CA 1
ATOM 883 C C . ILE A 1 115 ? 0.921 4.927 -2.715 1.00 96.19 115 ILE A C 1
ATOM 885 O O . ILE A 1 115 ? 1.275 5.994 -2.197 1.00 96.19 115 ILE A O 1
ATOM 889 N N . THR A 1 116 ? -0.183 4.299 -2.350 1.00 97.94 116 THR A N 1
ATOM 890 C CA . THR A 1 116 ? -1.072 4.729 -1.277 1.00 97.94 116 THR A CA 1
ATOM 891 C C . THR A 1 116 ? -0.577 4.271 0.095 1.00 97.94 116 THR A C 1
ATOM 893 O O . THR A 1 116 ? 0.272 3.386 0.233 1.00 97.94 116 THR A O 1
ATOM 896 N N . ARG A 1 117 ? -1.143 4.855 1.154 1.00 98.12 117 ARG A N 1
ATOM 897 C CA . ARG A 1 117 ? -0.880 4.441 2.541 1.00 98.12 117 ARG A CA 1
ATOM 898 C C . ARG A 1 117 ? -1.277 2.986 2.804 1.00 98.12 117 ARG A C 1
ATOM 900 O O . ARG A 1 117 ? -0.582 2.299 3.552 1.00 98.12 117 ARG A O 1
ATOM 907 N N . ALA A 1 118 ? -2.367 2.512 2.202 1.00 98.12 118 ALA A N 1
ATOM 908 C CA . ALA A 1 118 ? -2.810 1.122 2.307 1.00 98.12 118 ALA A CA 1
ATOM 909 C C . ALA A 1 118 ? -1.840 0.144 1.625 1.00 98.12 118 ALA A C 1
ATOM 911 O O . ALA A 1 118 ? -1.473 -0.875 2.213 1.00 98.12 118 ALA A O 1
ATOM 912 N N . GLU A 1 119 ? -1.375 0.472 0.419 1.00 96.75 119 GLU A N 1
ATOM 913 C CA . GLU A 1 119 ? -0.379 -0.340 -0.291 1.00 96.75 119 GLU A CA 1
ATOM 914 C C . GLU A 1 119 ? 0.934 -0.391 0.489 1.00 96.75 119 GLU A C 1
ATOM 916 O O . GLU A 1 119 ? 1.440 -1.478 0.754 1.00 96.75 119 GLU A O 1
ATOM 921 N N . PHE A 1 120 ? 1.428 0.752 0.978 1.00 97.06 120 PHE A N 1
ATOM 922 C CA . PHE A 1 120 ? 2.630 0.776 1.812 1.00 97.06 120 PHE A CA 1
ATOM 923 C C . PHE A 1 120 ? 2.478 -0.059 3.093 1.00 97.06 120 PHE A C 1
ATOM 925 O O . PHE A 1 120 ? 3.389 -0.803 3.448 1.00 97.06 120 PHE A O 1
ATOM 932 N N . SER A 1 121 ? 1.322 0.016 3.764 1.00 97.31 121 SER A N 1
ATOM 933 C CA . SER A 1 121 ? 1.028 -0.806 4.951 1.00 97.31 121 SER A CA 1
ATOM 934 C C . SER A 1 121 ? 1.104 -2.299 4.625 1.00 97.31 121 SER A C 1
ATOM 936 O O . SER A 1 121 ? 1.710 -3.068 5.365 1.00 97.31 121 SER A O 1
ATOM 938 N N . THR A 1 122 ? 0.567 -2.696 3.470 1.00 96.62 122 THR A N 1
ATOM 939 C CA . THR A 1 122 ? 0.609 -4.082 2.983 1.00 96.62 122 THR A CA 1
ATOM 940 C C . THR A 1 122 ? 2.045 -4.544 2.739 1.00 96.62 122 THR A C 1
ATOM 942 O O . THR A 1 122 ? 2.442 -5.611 3.205 1.00 96.62 122 THR A O 1
ATOM 945 N N . MET A 1 123 ? 2.841 -3.732 2.039 1.00 95.19 123 MET A N 1
ATOM 946 C CA . MET A 1 123 ? 4.251 -4.029 1.759 1.00 95.19 123 MET A CA 1
ATOM 947 C C . MET A 1 123 ? 5.054 -4.176 3.052 1.00 95.19 123 MET A C 1
ATOM 949 O O . MET A 1 123 ? 5.819 -5.123 3.214 1.00 95.19 123 MET A O 1
ATOM 953 N N . LEU A 1 124 ? 4.844 -3.255 3.993 1.00 94.88 124 LEU A N 1
ATOM 954 C CA . LEU A 1 124 ? 5.543 -3.240 5.268 1.00 94.88 124 LEU A CA 1
ATOM 955 C C . LEU A 1 124 ? 5.176 -4.444 6.137 1.00 94.88 124 LEU A C 1
ATOM 957 O O . LEU A 1 124 ? 6.062 -5.079 6.701 1.00 94.88 124 LEU A O 1
ATOM 961 N N . ASN A 1 125 ? 3.891 -4.793 6.227 1.00 96.25 125 ASN A N 1
ATOM 962 C CA . ASN A 1 125 ? 3.453 -5.945 7.012 1.00 96.25 125 ASN A CA 1
ATOM 963 C C . ASN A 1 125 ? 3.984 -7.262 6.439 1.00 96.25 125 ASN A C 1
ATOM 965 O O . ASN A 1 125 ? 4.337 -8.146 7.217 1.00 96.25 125 ASN A O 1
ATOM 969 N N . LYS A 1 126 ? 4.071 -7.386 5.106 1.00 94.44 126 LYS A N 1
ATOM 970 C CA . LYS A 1 126 ? 4.715 -8.533 4.449 1.00 94.44 126 LYS A CA 1
ATOM 971 C C . LYS A 1 126 ? 6.209 -8.585 4.760 1.00 94.44 126 LYS A C 1
ATOM 973 O O . LYS A 1 126 ? 6.700 -9.629 5.175 1.00 94.44 126 LYS A O 1
ATOM 978 N N . ALA A 1 127 ? 6.906 -7.457 4.624 1.00 92.31 127 ALA A N 1
ATOM 979 C CA . ALA A 1 127 ? 8.341 -7.369 4.891 1.00 92.31 127 ALA A CA 1
ATOM 980 C C . ALA A 1 127 ? 8.701 -7.695 6.347 1.00 92.31 127 ALA A C 1
ATOM 982 O O . ALA A 1 127 ? 9.694 -8.366 6.613 1.00 92.31 127 ALA A O 1
ATOM 983 N N . MET A 1 128 ? 7.870 -7.243 7.285 1.00 92.25 128 MET A N 1
ATOM 984 C CA . MET A 1 128 ? 8.096 -7.391 8.723 1.00 92.25 128 MET A CA 1
ATOM 985 C C . MET A 1 128 ? 7.395 -8.615 9.331 1.00 92.25 128 MET A C 1
ATOM 987 O O . MET A 1 128 ? 7.523 -8.831 10.533 1.00 92.25 128 MET A O 1
ATOM 991 N N . GLN A 1 129 ? 6.649 -9.389 8.531 1.00 93.81 129 GLN A N 1
ATOM 992 C CA . GLN A 1 129 ? 5.856 -10.548 8.970 1.00 93.81 129 GLN A CA 1
ATOM 993 C C . GLN A 1 129 ? 4.962 -10.222 10.184 1.00 93.81 129 GLN A C 1
ATOM 995 O O . GLN A 1 129 ? 4.994 -10.883 11.221 1.00 93.81 129 GLN A O 1
ATOM 1000 N N . ILE A 1 130 ? 4.190 -9.133 10.080 1.00 94.94 130 ILE A N 1
ATOM 1001 C CA . ILE A 1 130 ? 3.327 -8.668 11.174 1.00 94.94 130 ILE A CA 1
ATOM 1002 C C . ILE A 1 130 ? 2.060 -9.517 11.261 1.00 94.94 130 ILE A C 1
ATOM 1004 O O . ILE A 1 130 ? 1.222 -9.502 10.352 1.00 94.94 130 ILE A O 1
ATOM 1008 N N . ASP A 1 131 ? 1.874 -10.150 12.419 1.00 94.31 131 ASP A N 1
ATOM 1009 C CA . ASP A 1 131 ? 0.746 -11.053 12.682 1.00 94.31 131 ASP A CA 1
ATOM 1010 C C . ASP A 1 131 ? -0.177 -10.582 13.814 1.00 94.31 131 ASP A C 1
ATOM 1012 O O . ASP A 1 131 ? -1.257 -11.136 14.019 1.00 94.31 131 ASP A O 1
ATOM 1016 N N . ILE A 1 132 ? 0.215 -9.533 14.541 1.00 96.62 132 ILE A N 1
ATOM 1017 C CA . ILE A 1 132 ? -0.642 -8.885 15.539 1.00 96.62 132 ILE A CA 1
ATOM 1018 C C . ILE A 1 132 ? -1.693 -8.011 14.858 1.00 96.62 132 ILE A C 1
ATOM 1020 O O . ILE A 1 132 ? -1.460 -7.469 13.786 1.00 96.62 132 ILE A O 1
ATOM 1024 N N . SER A 1 133 ? -2.849 -7.839 15.488 1.00 97.06 133 SER A N 1
ATOM 1025 C CA . SER A 1 133 ? -3.928 -7.008 14.953 1.00 97.06 133 SER A CA 1
ATOM 1026 C C . SER A 1 133 ? -4.753 -6.413 16.082 1.00 97.06 133 SER A C 1
ATOM 1028 O O . SER A 1 133 ? -4.963 -7.075 17.099 1.00 97.06 133 SER A O 1
ATOM 1030 N N . GLU A 1 134 ? -5.291 -5.217 15.872 1.00 94.81 134 GLU A N 1
ATOM 1031 C CA . GLU A 1 134 ? -6.232 -4.595 16.799 1.00 94.81 134 GLU A CA 1
ATOM 1032 C C . GLU A 1 134 ? -7.493 -4.094 16.093 1.00 94.81 134 GLU A C 1
ATOM 1034 O O . GLU A 1 134 ? -7.574 -4.029 14.864 1.00 94.81 134 GLU A O 1
ATOM 1039 N N . LYS A 1 135 ? -8.522 -3.771 16.876 1.00 95.81 135 LYS A N 1
ATOM 1040 C CA . LYS A 1 135 ? -9.769 -3.229 16.340 1.00 95.81 135 LYS A CA 1
ATOM 1041 C C . LYS A 1 135 ? -9.570 -1.775 15.913 1.00 95.81 135 LYS A C 1
ATOM 1043 O O . LYS A 1 135 ? -9.148 -0.948 16.715 1.00 95.81 135 LYS A O 1
ATOM 1048 N N . LEU A 1 136 ? -9.966 -1.455 14.682 1.00 96.44 136 LEU A N 1
ATOM 1049 C CA . LEU A 1 136 ? -9.901 -0.093 14.154 1.00 96.44 136 LEU A CA 1
ATOM 1050 C C . LEU A 1 136 ? -11.123 0.735 14.552 1.00 96.44 136 LEU A C 1
ATOM 1052 O O . LEU A 1 136 ? -12.240 0.224 14.622 1.00 96.44 136 LEU A O 1
ATOM 1056 N N . ASN A 1 137 ? -10.900 2.038 14.732 1.00 94.12 137 ASN A N 1
ATOM 1057 C CA . ASN A 1 137 ? -11.943 3.040 14.983 1.00 94.12 137 ASN A CA 1
ATOM 1058 C C . ASN A 1 137 ? -11.899 4.190 13.955 1.00 94.12 137 ASN A C 1
ATOM 1060 O O . ASN A 1 137 ? -12.266 5.323 14.266 1.00 94.12 137 ASN A O 1
ATOM 1064 N N . PHE A 1 138 ? -11.423 3.921 12.735 1.00 98.19 138 PHE A N 1
ATOM 1065 C CA . PHE A 1 138 ? -11.373 4.920 11.667 1.00 98.19 138 PHE A CA 1
ATOM 1066 C C . PHE A 1 138 ? -12.687 4.975 10.888 1.00 98.19 138 PHE A C 1
ATOM 1068 O O . PHE A 1 138 ? -13.267 3.950 10.542 1.00 98.19 138 PHE A O 1
ATOM 1075 N N . SER A 1 139 ? -13.143 6.187 10.584 1.00 98.00 139 SER A N 1
ATOM 1076 C CA . SER A 1 139 ? -14.393 6.436 9.853 1.00 98.00 139 SER A CA 1
ATOM 1077 C C . SER A 1 139 ? -14.317 6.107 8.355 1.00 98.00 139 SER A C 1
ATOM 1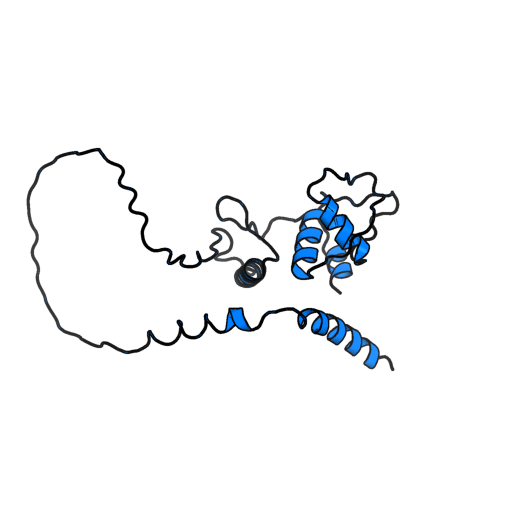079 O O . SER A 1 139 ? -15.349 5.934 7.708 1.00 98.00 139 SER A O 1
ATOM 1081 N N . ASP A 1 140 ? -13.106 6.006 7.807 1.00 98.38 140 ASP A N 1
ATOM 1082 C CA . ASP A 1 140 ? -12.807 5.781 6.391 1.00 98.38 140 ASP A CA 1
ATOM 1083 C C . ASP A 1 140 ? -12.182 4.405 6.106 1.00 98.38 140 ASP A C 1
ATOM 1085 O O . ASP A 1 140 ? -11.613 4.200 5.035 1.00 98.38 140 ASP A O 1
ATOM 1089 N N . VAL A 1 141 ? -12.289 3.469 7.055 1.00 98.25 141 VAL A N 1
ATOM 1090 C CA . VAL A 1 141 ? -11.812 2.087 6.923 1.00 98.25 141 VAL A CA 1
ATOM 1091 C C . VAL A 1 141 ? -12.919 1.133 7.364 1.00 98.25 141 VAL A C 1
ATOM 1093 O O . VAL A 1 141 ? -13.316 1.120 8.528 1.00 98.25 141 VAL A O 1
ATOM 1096 N N . ARG A 1 142 ? -13.432 0.333 6.431 1.00 98.12 142 ARG A N 1
ATOM 1097 C CA . ARG A 1 142 ? -14.503 -0.648 6.649 1.00 98.12 142 ARG A CA 1
ATOM 1098 C C . ARG A 1 142 ? -13.933 -2.060 6.668 1.00 98.12 142 ARG A C 1
ATOM 1100 O O . ARG A 1 142 ? -12.995 -2.352 5.940 1.00 98.12 142 ARG A O 1
ATOM 1107 N N . GLU A 1 143 ? -14.557 -2.961 7.427 1.00 97.12 143 GLU A N 1
ATOM 1108 C CA . GLU A 1 143 ? -14.172 -4.387 7.486 1.00 97.12 143 GLU A CA 1
ATOM 1109 C C . GLU A 1 143 ? -14.178 -5.085 6.117 1.00 97.12 143 GLU A C 1
ATOM 1111 O O . GLU A 1 143 ? -13.440 -6.043 5.903 1.00 97.12 143 GLU A O 1
ATOM 1116 N N . SER A 1 144 ? -14.992 -4.591 5.182 1.00 97.62 144 SER A N 1
ATOM 1117 C CA . SER A 1 144 ? -15.076 -5.088 3.808 1.00 97.62 144 SER A CA 1
ATOM 1118 C C . SER A 1 144 ? -13.953 -4.598 2.890 1.00 97.62 144 SER A C 1
ATOM 1120 O O . SER A 1 144 ? -13.858 -5.074 1.760 1.00 97.62 144 SER A O 1
ATOM 1122 N N . ASP A 1 145 ? -13.152 -3.617 3.311 1.00 98.19 145 ASP A N 1
ATOM 1123 C CA . ASP A 1 145 ? -12.088 -3.069 2.474 1.00 98.19 145 ASP A CA 1
ATOM 1124 C C . ASP A 1 145 ? -10.918 -4.058 2.391 1.00 98.19 145 ASP A C 1
ATOM 1126 O O . ASP A 1 145 ? -10.508 -4.651 3.391 1.00 98.19 145 ASP A O 1
ATOM 1130 N N . TRP A 1 146 ? -10.328 -4.207 1.202 1.00 98.00 146 TRP A N 1
ATOM 1131 C CA . TRP A 1 146 ? -9.232 -5.157 0.966 1.00 98.00 146 TRP A CA 1
ATOM 1132 C C . TRP A 1 146 ? -8.027 -4.921 1.893 1.00 98.00 146 TRP A C 1
ATOM 1134 O O . TRP A 1 146 ? -7.352 -5.866 2.295 1.00 98.00 146 TRP A O 1
ATOM 1144 N N . PHE A 1 147 ? -7.786 -3.663 2.267 1.00 97.62 147 PHE A N 1
ATOM 1145 C CA . PHE A 1 147 ? -6.684 -3.245 3.130 1.00 97.62 147 PHE A CA 1
ATOM 1146 C C . PHE A 1 147 ? -7.009 -3.318 4.625 1.00 97.62 147 PHE A C 1
ATOM 1148 O O . PHE A 1 147 ? -6.144 -3.004 5.440 1.00 97.62 147 PHE A O 1
ATOM 1155 N N . TYR A 1 148 ? -8.238 -3.677 5.018 1.00 98.38 148 TYR A N 1
ATOM 1156 C CA . TYR A 1 148 ? -8.687 -3.580 6.411 1.00 98.38 148 TYR A CA 1
ATOM 1157 C C . TYR A 1 148 ? -7.734 -4.299 7.369 1.00 98.38 148 TYR A C 1
ATOM 1159 O O . TYR A 1 148 ? -7.228 -3.699 8.318 1.00 98.38 148 TYR A O 1
ATOM 1167 N N . LYS A 1 149 ? -7.424 -5.564 7.065 1.00 98.19 149 LYS A N 1
ATOM 1168 C CA . LYS A 1 149 ? -6.525 -6.399 7.875 1.00 98.19 149 LYS A CA 1
ATOM 1169 C C . LYS A 1 149 ? -5.111 -5.832 7.944 1.00 98.19 149 LYS A C 1
ATOM 1171 O O . LYS A 1 149 ? -4.476 -5.890 8.991 1.00 98.19 149 LYS A O 1
ATOM 1176 N N . GLU A 1 150 ? -4.630 -5.253 6.851 1.00 97.94 150 GLU A N 1
ATOM 1177 C CA . GLU A 1 150 ? -3.291 -4.673 6.802 1.00 97.94 150 GLU A CA 1
ATOM 1178 C C . GLU A 1 150 ? -3.203 -3.410 7.660 1.00 97.94 150 GLU A C 1
ATOM 1180 O O . GLU A 1 150 ? -2.240 -3.225 8.400 1.00 97.94 150 GLU A O 1
ATOM 1185 N N . ILE A 1 151 ? -4.253 -2.590 7.675 1.00 98.38 151 ILE A N 1
ATOM 1186 C CA . ILE A 1 151 ? -4.319 -1.435 8.573 1.00 98.38 151 ILE A CA 1
ATOM 1187 C C . ILE A 1 151 ? -4.418 -1.891 10.033 1.00 98.38 151 ILE A C 1
ATOM 1189 O O . ILE A 1 151 ? -3.730 -1.324 10.877 1.00 98.38 151 ILE A O 1
ATOM 1193 N N . GLN A 1 152 ? -5.197 -2.935 10.349 1.00 98.38 152 GLN A N 1
ATOM 1194 C CA . GLN A 1 152 ? -5.240 -3.494 11.711 1.00 98.38 152 GLN A CA 1
ATOM 1195 C C . GLN A 1 152 ? -3.849 -3.861 12.220 1.00 98.38 152 GLN A C 1
ATOM 1197 O O . GLN A 1 152 ? -3.491 -3.528 13.350 1.00 98.38 152 GLN A O 1
ATOM 1202 N N . LYS A 1 153 ? -3.074 -4.541 11.373 1.00 98.38 153 LYS A N 1
ATOM 1203 C CA . LYS A 1 153 ? -1.708 -4.960 11.670 1.00 98.38 153 LYS A CA 1
ATOM 1204 C C . LYS A 1 153 ? -0.777 -3.773 11.861 1.00 98.38 153 LYS A C 1
ATOM 1206 O O . LYS A 1 153 ? -0.089 -3.686 12.874 1.00 98.38 153 LYS A O 1
ATOM 1211 N N . SER A 1 154 ? -0.790 -2.822 10.929 1.00 97.56 154 SER A N 1
ATOM 1212 C CA . SER A 1 154 ? 0.128 -1.685 10.989 1.00 97.56 154 SER A CA 1
ATOM 1213 C C . SER A 1 154 ? -0.178 -0.728 12.145 1.00 97.56 154 SER A C 1
ATOM 1215 O O . SER A 1 154 ? 0.739 -0.093 12.665 1.00 97.56 154 SER A O 1
ATOM 1217 N N . VAL A 1 155 ? -1.438 -0.627 12.581 1.00 97.69 155 VAL A N 1
ATOM 1218 C CA . VAL A 1 155 ? -1.795 0.151 13.779 1.00 97.69 155 VAL A CA 1
ATOM 1219 C C . VAL A 1 155 ? -1.384 -0.594 15.048 1.00 97.69 155 VAL A C 1
ATOM 1221 O O . VAL A 1 155 ? -0.720 -0.001 15.894 1.00 97.69 155 VAL A O 1
ATOM 1224 N N . ALA A 1 156 ? -1.665 -1.899 15.145 1.00 97.50 156 ALA A N 1
ATOM 1225 C CA . ALA A 1 156 ? -1.241 -2.719 16.284 1.00 97.50 156 ALA A CA 1
ATOM 1226 C C . ALA A 1 156 ? 0.287 -2.722 16.473 1.00 97.50 156 ALA A C 1
ATOM 1228 O O . ALA A 1 156 ? 0.779 -2.700 17.599 1.00 97.50 156 ALA A O 1
ATOM 1229 N N . ALA A 1 157 ? 1.043 -2.714 15.371 1.00 96.12 157 ALA A N 1
ATOM 1230 C CA . ALA A 1 157 ? 2.502 -2.613 15.375 1.00 96.12 157 ALA A CA 1
ATOM 1231 C C . ALA A 1 157 ? 3.032 -1.202 15.696 1.00 96.12 157 ALA A C 1
ATOM 1233 O O . ALA A 1 157 ? 4.236 -1.020 15.858 1.00 96.12 157 ALA A O 1
ATOM 1234 N N . GLY A 1 158 ? 2.158 -0.195 15.791 1.00 95.25 158 GLY A N 1
ATOM 1235 C CA . GLY A 1 158 ? 2.533 1.185 16.096 1.00 95.25 158 GLY A CA 1
ATOM 1236 C C . GLY A 1 158 ? 3.122 1.964 14.917 1.00 95.25 158 GLY A C 1
ATOM 1237 O O . GLY A 1 158 ? 3.598 3.082 15.112 1.00 95.25 158 GLY A O 1
ATOM 1238 N N . PHE A 1 159 ? 3.068 1.426 13.694 1.00 95.12 159 PHE A N 1
ATOM 1239 C CA . PHE A 1 159 ? 3.538 2.123 12.492 1.00 95.12 159 PHE A CA 1
ATOM 1240 C C . PHE A 1 159 ? 2.649 3.323 12.155 1.00 95.12 159 PHE A C 1
ATOM 1242 O O . PHE A 1 159 ? 3.134 4.386 11.767 1.00 95.12 159 PHE A O 1
ATOM 1249 N N . PHE A 1 160 ? 1.339 3.193 12.359 1.00 95.56 160 PHE A N 1
ATOM 1250 C CA . PHE A 1 160 ? 0.387 4.264 12.091 1.00 95.56 160 PHE A CA 1
ATOM 1251 C C . PHE A 1 160 ? -0.594 4.456 13.242 1.00 95.56 160 PHE A C 1
ATOM 1253 O O . PHE A 1 160 ? -1.110 3.498 13.796 1.00 95.56 160 PHE A O 1
ATOM 1260 N N . SER A 1 161 ? -0.919 5.714 13.540 1.00 93.69 161 SER A N 1
ATOM 1261 C CA . SER A 1 161 ? -1.937 6.092 14.533 1.00 93.69 161 SER A CA 1
ATOM 1262 C C . SER A 1 161 ? -3.197 6.713 13.914 1.00 93.69 161 SER A C 1
ATOM 1264 O O . SER A 1 161 ? -4.129 7.063 14.630 1.00 93.69 161 SER A O 1
ATOM 1266 N N . GLY A 1 162 ? -3.217 6.912 12.591 1.00 93.94 162 GLY A N 1
ATOM 1267 C CA . GLY A 1 162 ? -4.221 7.736 11.911 1.00 93.94 162 GLY A CA 1
ATOM 1268 C C . GLY A 1 162 ? -4.079 9.235 12.206 1.00 93.94 162 GLY A C 1
ATOM 1269 O O . GLY A 1 162 ? -3.041 9.696 12.690 1.00 93.94 162 GLY A O 1
ATOM 1270 N N . TYR A 1 163 ? -5.119 9.994 11.868 1.00 95.69 163 TYR A N 1
ATOM 1271 C CA . TYR A 1 163 ? -5.196 11.451 12.009 1.00 95.69 163 TYR A CA 1
ATOM 1272 C C . TYR A 1 163 ? -6.211 11.868 13.085 1.00 95.69 163 TYR A C 1
ATOM 1274 O O . TYR A 1 163 ? -7.108 11.107 13.442 1.00 95.69 163 TYR A O 1
ATOM 1282 N N . GLU A 1 164 ? -6.113 13.120 13.544 1.00 95.62 164 GLU A N 1
ATOM 1283 C CA . GLU A 1 164 ? -6.941 13.698 14.622 1.00 95.62 164 GLU A CA 1
ATOM 1284 C C . GLU A 1 164 ? -8.456 13.605 14.381 1.00 95.62 164 GLU A C 1
ATOM 1286 O O . GLU A 1 164 ? -9.241 13.566 15.323 1.00 95.62 164 GLU A O 1
ATOM 1291 N N . ASN A 1 165 ? -8.884 13.546 13.119 1.00 96.88 165 ASN A N 1
ATOM 1292 C CA . ASN A 1 165 ? -10.289 13.453 12.726 1.00 96.88 165 ASN A CA 1
ATOM 1293 C C . ASN A 1 165 ? -10.809 12.003 12.624 1.00 96.88 165 ASN A C 1
ATOM 1295 O O . ASN A 1 165 ? -11.784 11.767 11.913 1.00 96.88 165 ASN A O 1
ATOM 1299 N N . ASN A 1 166 ? -10.159 11.036 13.280 1.00 96.31 166 ASN A N 1
ATOM 1300 C CA . ASN A 1 166 ? -10.493 9.607 13.222 1.00 96.31 166 ASN A CA 1
ATOM 1301 C C . ASN A 1 166 ? -10.512 9.053 11.786 1.00 96.31 166 ASN A C 1
ATOM 1303 O O . ASN A 1 166 ? -11.425 8.318 11.398 1.00 96.31 166 ASN A O 1
ATOM 1307 N N . THR A 1 167 ? -9.512 9.422 10.982 1.00 98.31 167 THR A N 1
ATOM 1308 C CA . THR A 1 167 ? -9.305 8.862 9.635 1.00 98.31 167 THR A CA 1
ATOM 1309 C C . THR A 1 167 ? -7.929 8.225 9.508 1.00 98.31 167 THR A C 1
ATOM 1311 O O . THR A 1 167 ? -6.986 8.643 10.184 1.00 98.31 167 THR A O 1
ATOM 1314 N N . PHE A 1 168 ? -7.799 7.244 8.619 1.00 98.38 168 PHE A N 1
ATOM 1315 C CA . PHE A 1 168 ? -6.515 6.661 8.225 1.00 98.38 168 PHE A CA 1
ATOM 1316 C C . PHE A 1 168 ? -6.014 7.191 6.875 1.00 98.38 168 PHE A C 1
ATOM 1318 O O . PHE A 1 168 ? -4.804 7.265 6.648 1.00 98.38 168 PHE A O 1
ATOM 1325 N N . ARG A 1 169 ? -6.940 7.590 5.997 1.00 98.31 169 ARG A N 1
ATOM 1326 C CA . ARG A 1 169 ? -6.738 8.022 4.608 1.00 98.31 169 ARG A CA 1
ATOM 1327 C C . ARG A 1 169 ? -6.048 6.955 3.751 1.00 98.31 169 ARG A C 1
ATOM 1329 O O . ARG A 1 169 ? -5.006 7.237 3.163 1.00 98.31 169 ARG A O 1
ATOM 1336 N N . PRO A 1 170 ? -6.600 5.730 3.666 1.00 98.31 170 PRO A N 1
ATOM 1337 C CA . PRO A 1 170 ? -5.917 4.577 3.071 1.00 98.31 170 PRO A CA 1
ATOM 1338 C C . PRO A 1 170 ? -5.521 4.785 1.610 1.00 98.31 170 PRO A C 1
ATOM 1340 O O . PRO A 1 170 ? -4.443 4.363 1.211 1.00 98.31 170 PRO A O 1
ATOM 1343 N N . ASN A 1 171 ? -6.355 5.494 0.849 1.00 98.31 171 ASN A N 1
ATOM 1344 C CA . ASN A 1 171 ? -6.155 5.737 -0.580 1.00 98.31 171 ASN A CA 1
ATOM 1345 C C . ASN A 1 171 ? -5.322 6.993 -0.880 1.00 98.31 171 ASN A C 1
ATOM 1347 O O . ASN A 1 171 ? -5.082 7.308 -2.043 1.00 98.31 171 ASN A O 1
ATOM 1351 N N . ASN A 1 172 ? -4.900 7.744 0.141 1.00 98.25 172 ASN A N 1
ATOM 1352 C CA . ASN A 1 172 ? -4.030 8.889 -0.092 1.00 98.25 172 ASN A CA 1
ATOM 1353 C C . ASN A 1 172 ? -2.610 8.402 -0.408 1.00 98.25 172 ASN A C 1
ATOM 1355 O O . ASN A 1 172 ? -2.142 7.464 0.246 1.00 98.25 172 ASN A O 1
ATOM 1359 N N . PRO A 1 173 ? -1.897 9.077 -1.328 1.00 98.19 173 PRO A N 1
ATOM 1360 C CA . PRO A 1 173 ? -0.460 8.913 -1.491 1.00 98.19 173 PRO A CA 1
ATOM 1361 C C . PRO A 1 173 ? 0.277 8.998 -0.157 1.00 98.19 173 PRO A C 1
ATOM 1363 O O . PRO A 1 173 ? 0.055 9.945 0.608 1.00 98.19 173 PRO A O 1
ATOM 1366 N N . ILE A 1 174 ? 1.155 8.033 0.119 1.00 97.31 174 ILE A N 1
ATOM 1367 C CA . ILE A 1 174 ? 2.026 8.122 1.291 1.00 97.31 174 ILE A CA 1
ATOM 1368 C C . ILE A 1 174 ? 3.153 9.117 1.022 1.00 97.31 174 ILE A C 1
ATOM 1370 O O . ILE A 1 174 ? 3.771 9.115 -0.045 1.00 97.31 174 ILE A O 1
ATOM 1374 N N . LYS A 1 175 ? 3.430 9.991 1.990 1.00 96.06 175 LYS A N 1
ATOM 1375 C CA . LYS A 1 175 ? 4.506 10.973 1.846 1.00 96.06 175 LYS A CA 1
ATOM 1376 C C . LYS A 1 175 ? 5.832 10.447 2.384 1.00 96.06 175 LYS A C 1
ATOM 1378 O O . LYS A 1 175 ? 5.869 9.624 3.297 1.00 96.06 175 LYS A O 1
ATOM 1383 N N . ARG A 1 176 ? 6.945 10.971 1.863 1.00 94.50 176 ARG A N 1
ATOM 1384 C CA . ARG A 1 176 ? 8.303 10.542 2.250 1.00 94.50 176 ARG A CA 1
ATOM 1385 C C . ARG A 1 176 ? 8.591 10.753 3.736 1.00 94.50 176 ARG A C 1
ATOM 1387 O O . ARG A 1 176 ? 9.264 9.930 4.346 1.00 94.50 176 ARG A O 1
ATOM 1394 N N . GLU A 1 177 ? 8.078 11.828 4.324 1.00 94.62 177 GLU A N 1
ATOM 1395 C CA . GLU A 1 177 ? 8.195 12.096 5.758 1.00 94.62 177 GLU A CA 1
ATOM 1396 C C . GLU A 1 177 ? 7.442 11.068 6.611 1.00 94.62 177 GLU A C 1
ATOM 1398 O O . GLU A 1 177 ? 7.899 10.712 7.695 1.00 94.62 177 GLU A O 1
ATOM 1403 N N . GLU A 1 178 ? 6.320 10.549 6.109 1.00 93.88 178 GLU A N 1
ATOM 1404 C CA . GLU A 1 178 ? 5.554 9.509 6.791 1.00 93.88 178 GLU A CA 1
ATOM 1405 C C . GLU A 1 178 ? 6.293 8.177 6.703 1.00 93.88 178 GLU A C 1
ATOM 1407 O O . GLU A 1 178 ? 6.486 7.534 7.730 1.00 93.88 178 GLU A O 1
ATOM 1412 N N . VAL A 1 179 ? 6.803 7.820 5.517 1.00 94.50 179 VAL A N 1
ATOM 1413 C CA . VAL A 1 179 ? 7.667 6.641 5.340 1.00 94.50 179 VAL A CA 1
ATOM 1414 C C . VAL A 1 179 ? 8.850 6.706 6.303 1.00 94.50 179 VAL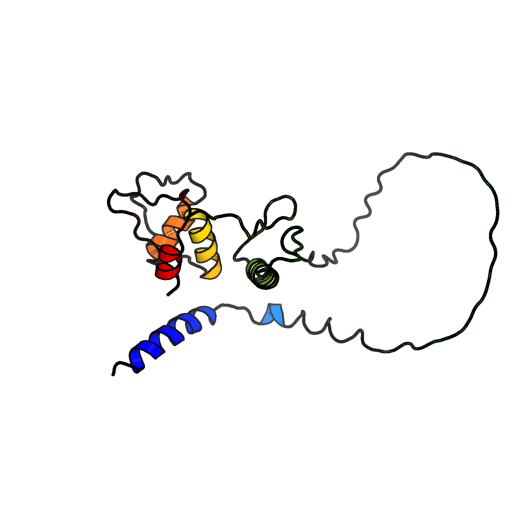 A C 1
ATOM 1416 O O . VAL A 1 179 ? 9.083 5.760 7.048 1.00 94.50 179 VAL A O 1
ATOM 1419 N N . SER A 1 180 ? 9.549 7.845 6.361 1.00 93.19 180 SER A N 1
ATOM 1420 C CA . SER A 1 180 ? 10.703 8.023 7.246 1.00 93.19 180 SER A CA 1
ATOM 1421 C C . SER A 1 180 ? 10.362 7.856 8.724 1.00 93.19 180 SER A C 1
ATOM 1423 O O . SER A 1 180 ? 11.221 7.409 9.472 1.00 93.19 180 SER A O 1
ATOM 1425 N N . LYS A 1 181 ? 9.159 8.234 9.166 1.00 92.56 181 LYS A N 1
ATOM 1426 C CA . LYS A 1 181 ? 8.739 8.055 10.562 1.00 92.56 181 LYS A CA 1
ATOM 1427 C C . LYS A 1 181 ? 8.497 6.584 10.901 1.00 92.56 181 LYS A C 1
ATOM 1429 O O . LYS A 1 181 ? 8.687 6.195 12.045 1.00 92.56 181 LYS A O 1
ATOM 1434 N N . VAL A 1 182 ? 8.038 5.805 9.926 1.00 89.94 182 VAL A N 1
ATOM 1435 C CA . VAL A 1 182 ? 7.675 4.398 10.116 1.00 89.94 182 VAL A CA 1
ATOM 1436 C C . VAL A 1 182 ? 8.902 3.486 10.110 1.00 89.94 182 VAL A C 1
ATOM 1438 O O . VAL A 1 182 ? 8.933 2.514 10.856 1.00 89.94 182 VAL A O 1
ATOM 1441 N N . VAL A 1 183 ? 9.902 3.790 9.277 1.00 84.88 183 VAL A N 1
ATOM 1442 C CA . VAL A 1 183 ? 11.066 2.908 9.052 1.00 84.88 183 VAL A CA 1
ATOM 1443 C C . VAL A 1 183 ? 12.315 3.260 9.875 1.00 84.88 183 VAL A C 1
ATOM 1445 O O . VAL A 1 183 ? 13.304 2.537 9.781 1.00 84.88 183 VAL A O 1
ATOM 1448 N N . ALA A 1 184 ? 12.313 4.373 10.619 1.00 65.62 184 ALA A N 1
ATOM 1449 C CA . ALA A 1 184 ? 13.469 4.868 11.385 1.00 65.62 184 ALA A CA 1
ATOM 1450 C C . ALA A 1 184 ? 13.459 4.416 12.850 1.00 65.62 184 ALA A C 1
ATOM 1452 O O . ALA A 1 184 ? 14.567 4.148 13.371 1.00 65.62 184 ALA A O 1
#

Radius of gyration: 26.62 Å; chains: 1; bounding box: 53×48×83 Å

pLDDT: mean 74.14, std 24.79, range [31.7, 98.38]

Secondary structure (DSSP, 8-state):
-HHHHHHHHHHHTTSGGGS---GGGTGGGSGGGSSS--------------------------------------------TT-TT-TTHHHHHHHHHTTS---BTTTB--TTSPPBHHHHHHHHHHHHT---------TT--TTSTTHHHHHHHHHTTS---BTTTB--TTSBPPHHHHHHHH-

Foldseek 3Di:
DVVVVVVCVVVVVVVLVPPDPPPVPPVVPVVVPPDPPDDDDDDDDDDDDDDDDDDDDDDDDDDDDDDDDDPPPPPPQLAAPPCPPPPCNVVVSVLVVLVLDDDDPPRHNPVVDFDFQLNVLSSVCSVSVQDAFDDAQAPAADPPDPSNRSVRRCVRVVLDDADPVRHNRRGDGDDPVSVVSNPD